Protein AF-A0A947SA84-F1 (afdb_monomer_lite)

Secondary structure (DSSP, 8-state):
-EEEE-PPPS-TT----TTSHHHHHHHT--EEEPEEGGG---SS---TT--TT-EEEEE-TT-EEEEE-SS-EE----BTTB-EEEEEEEE-HHHHHTTEEES-S--EE-TT-EEPPEEEEEE-SSS-EEEETT---EEEEEEEEPPPPGGG-TTTTT-TT----SHHHHHHH--GGGGS--GGG-TTTT-GGGGGG-

pLDDT: mean 88.13, std 9.69, range [50.94, 97.62]

Radius of gyration: 19.15 Å; chains: 1; bounding box: 60×31×55 Å

Structure (mmCIF, N/CA/C/O backbone):
data_AF-A0A947SA84-F1
#
_entry.id   AF-A0A947SA84-F1
#
loop_
_atom_site.group_PDB
_atom_site.id
_atom_site.type_symbol
_atom_site.label_atom_id
_atom_site.label_alt_id
_atom_site.label_comp_id
_atom_site.label_asym_id
_atom_site.label_entity_id
_atom_site.label_seq_id
_atom_site.pdbx_PDB_ins_code
_atom_site.Cartn_x
_atom_site.Cartn_y
_atom_site.Cartn_z
_atom_site.occupancy
_atom_site.B_iso_or_equiv
_atom_site.auth_seq_id
_atom_site.auth_comp_id
_atom_site.auth_asym_id
_atom_site.auth_atom_id
_atom_site.pdbx_PDB_model_num
ATOM 1 N N . LYS A 1 1 ? -7.879 -7.554 0.799 1.00 91.44 1 LYS A N 1
ATOM 2 C CA . LYS A 1 1 ? -8.313 -8.099 2.114 1.00 91.44 1 LYS A CA 1
ATOM 3 C C . LYS A 1 1 ? -7.134 -8.460 3.006 1.00 91.44 1 LYS A C 1
ATOM 5 O O . LYS A 1 1 ? -7.328 -8.512 4.210 1.00 91.44 1 LYS A O 1
ATOM 10 N N . TYR A 1 2 ? -5.963 -8.739 2.429 1.00 97.50 2 TYR A N 1
ATOM 11 C CA . TYR A 1 2 ? -4.735 -8.969 3.179 1.00 97.50 2 TYR A CA 1
ATOM 12 C C . TYR A 1 2 ? -4.076 -7.626 3.492 1.00 97.50 2 TYR A C 1
ATOM 14 O O . TYR A 1 2 ? -4.188 -6.704 2.683 1.00 97.50 2 TYR A O 1
ATOM 22 N N . TYR A 1 3 ? -3.410 -7.516 4.632 1.00 97.62 3 TYR A N 1
ATOM 23 C CA . TYR A 1 3 ? -2.630 -6.337 5.008 1.00 97.62 3 TYR A CA 1
ATOM 24 C C . TYR A 1 3 ? -1.520 -6.740 5.981 1.00 97.62 3 TYR A C 1
ATOM 26 O O . TYR A 1 3 ? -1.620 -7.785 6.615 1.00 97.62 3 TYR A O 1
ATOM 34 N N . TYR A 1 4 ? -0.470 -5.936 6.112 1.00 97.38 4 TYR A N 1
ATOM 35 C CA . TYR A 1 4 ? 0.528 -6.103 7.175 1.00 97.38 4 TYR A CA 1
ATOM 36 C C . TYR A 1 4 ? 0.420 -4.949 8.161 1.00 97.38 4 TYR A C 1
ATOM 38 O O . TYR A 1 4 ? 0.347 -3.800 7.733 1.00 97.38 4 TYR A O 1
ATOM 46 N N . ARG A 1 5 ? 0.466 -5.227 9.464 1.00 95.19 5 ARG A N 1
ATOM 47 C CA . ARG A 1 5 ? 0.646 -4.178 10.476 1.00 95.19 5 ARG A CA 1
ATOM 48 C C . ARG A 1 5 ? 2.124 -3.868 10.635 1.00 95.19 5 ARG A C 1
ATOM 50 O O . ARG A 1 5 ? 2.943 -4.786 10.678 1.00 95.19 5 ARG A O 1
ATOM 57 N N . GLN A 1 6 ? 2.459 -2.587 10.732 1.00 92.06 6 GLN A N 1
ATOM 58 C CA . GLN A 1 6 ? 3.796 -2.169 11.119 1.00 92.06 6 GLN A CA 1
ATOM 59 C C . GLN A 1 6 ? 3.938 -2.354 12.632 1.00 92.06 6 GLN A C 1
ATOM 61 O O . GLN A 1 6 ? 3.429 -1.559 13.418 1.00 92.06 6 GLN A O 1
ATOM 66 N N . GLN A 1 7 ? 4.601 -3.432 13.045 1.00 85.62 7 GLN A N 1
ATOM 67 C CA . GLN A 1 7 ? 4.776 -3.742 14.460 1.00 85.62 7 GLN A CA 1
ATOM 68 C C . GLN A 1 7 ? 5.899 -2.882 15.057 1.00 85.62 7 GLN A C 1
ATOM 70 O O . GLN A 1 7 ? 6.979 -2.789 14.456 1.00 85.62 7 GLN A O 1
ATOM 75 N N . PRO A 1 8 ? 5.702 -2.279 16.244 1.00 74.06 8 PRO A N 1
ATOM 76 C CA . PRO A 1 8 ? 6.801 -1.660 16.962 1.00 74.06 8 PRO A CA 1
ATOM 77 C C . PRO A 1 8 ? 7.833 -2.737 17.306 1.00 74.06 8 PRO A C 1
ATOM 79 O O . PRO A 1 8 ? 7.498 -3.806 17.819 1.00 74.06 8 PRO A O 1
ATOM 82 N N . LEU A 1 9 ? 9.111 -2.462 17.041 1.00 70.69 9 LEU A N 1
ATOM 83 C CA . LEU A 1 9 ? 10.175 -3.317 17.553 1.00 70.69 9 LEU A CA 1
ATOM 84 C C . LEU A 1 9 ? 10.170 -3.167 19.075 1.00 70.69 9 LEU A C 1
ATOM 86 O O . LEU A 1 9 ? 10.363 -2.074 19.599 1.00 70.69 9 LEU A O 1
ATOM 90 N N . SER A 1 10 ? 9.910 -4.267 19.780 1.00 63.28 10 SER A N 1
ATOM 91 C CA . SER A 1 10 ? 9.584 -4.327 21.213 1.00 63.28 10 SER A CA 1
ATOM 92 C C . SER A 1 10 ? 10.671 -3.813 22.174 1.00 63.28 10 SER A C 1
ATOM 94 O O . SER A 1 10 ? 10.540 -3.954 23.388 1.00 63.28 10 SER A O 1
ATOM 96 N N . LYS A 1 11 ? 11.762 -3.236 21.660 1.00 57.94 11 LYS A N 1
ATOM 97 C CA . LYS A 1 11 ? 12.827 -2.593 22.426 1.00 57.94 11 LYS A CA 1
ATOM 98 C C . LYS A 1 11 ? 13.186 -1.270 21.753 1.00 57.94 11 LYS A C 1
ATOM 100 O O . LYS A 1 11 ? 13.756 -1.265 20.666 1.00 57.94 11 LYS A O 1
ATOM 105 N N . GLN A 1 12 ? 12.917 -0.167 22.451 1.00 50.94 12 GLN A N 1
ATOM 106 C CA . GLN A 1 12 ? 13.270 1.212 22.073 1.00 50.94 12 GLN A CA 1
ATOM 107 C C . GLN A 1 12 ? 14.779 1.421 21.801 1.00 50.94 12 GLN A C 1
ATOM 109 O O . GLN A 1 12 ? 15.174 2.474 21.319 1.00 50.94 12 GLN A O 1
ATOM 114 N N . THR A 1 13 ? 15.626 0.425 22.085 1.00 52.44 13 THR A N 1
ATOM 115 C CA . THR A 1 13 ? 17.088 0.474 21.940 1.00 52.44 13 THR A CA 1
ATOM 116 C C . THR A 1 13 ? 17.632 -0.123 20.637 1.00 52.44 13 THR A C 1
ATOM 118 O O . THR A 1 13 ? 18.847 -0.185 20.471 1.00 52.44 13 THR A O 1
ATOM 121 N N . GLN A 1 14 ? 16.790 -0.577 19.701 1.00 68.69 14 GLN A N 1
ATOM 122 C CA . GLN A 1 14 ? 17.265 -1.093 18.411 1.00 68.69 14 GLN A CA 1
ATOM 123 C C . GLN A 1 14 ? 16.939 -0.118 17.281 1.00 68.69 14 GLN A C 1
ATOM 125 O O . GLN A 1 14 ? 15.778 0.0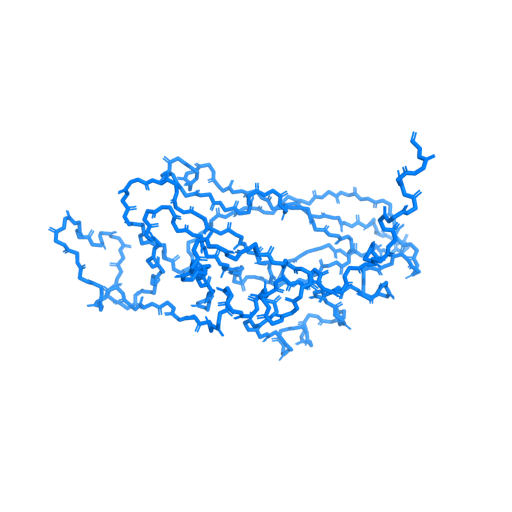63 16.920 1.00 68.69 14 GLN A O 1
ATOM 130 N N . VAL A 1 15 ? 17.983 0.476 16.695 1.00 79.75 15 VAL A N 1
ATOM 131 C CA . VAL A 1 15 ? 17.877 1.174 15.410 1.00 79.75 15 VAL A CA 1
ATOM 132 C C . VAL A 1 15 ? 17.314 0.189 14.390 1.00 79.75 15 VAL A C 1
ATOM 134 O O . VAL A 1 15 ? 17.877 -0.887 14.163 1.00 79.75 15 VAL A O 1
ATOM 137 N N . PHE A 1 16 ? 16.186 0.539 13.781 1.00 85.81 16 PHE A N 1
ATOM 138 C CA . PHE A 1 16 ? 15.646 -0.248 12.686 1.00 85.81 16 PHE A CA 1
ATOM 139 C C . PHE A 1 16 ? 16.567 -0.118 11.473 1.00 85.81 16 PHE A C 1
ATOM 141 O O . PHE A 1 16 ? 16.762 0.978 10.958 1.00 85.81 16 PHE A O 1
ATOM 148 N N . ASN A 1 17 ? 17.114 -1.242 11.008 1.00 89.56 17 ASN A N 1
ATOM 149 C CA . ASN A 1 17 ? 17.854 -1.296 9.753 1.00 89.56 17 ASN A CA 1
ATOM 150 C C . ASN A 1 17 ? 16.910 -1.740 8.616 1.00 89.56 17 ASN A C 1
ATOM 152 O O . ASN A 1 17 ? 16.680 -2.947 8.479 1.00 89.56 17 ASN A O 1
ATOM 156 N N . PRO A 1 18 ? 16.375 -0.818 7.791 1.00 89.56 18 PRO A N 1
ATOM 157 C CA . PRO A 1 18 ? 15.501 -1.171 6.673 1.00 89.56 18 PRO A CA 1
ATOM 158 C C . PRO A 1 18 ? 16.238 -1.893 5.536 1.00 89.56 18 PRO A C 1
ATOM 160 O O . PRO A 1 18 ? 15.600 -2.490 4.674 1.00 89.56 18 PRO A O 1
ATOM 163 N N . PHE A 1 19 ? 17.570 -1.872 5.527 1.00 92.69 19 PHE A N 1
ATOM 164 C CA . PHE A 1 19 ? 18.410 -2.499 4.507 1.00 92.69 19 PHE A CA 1
ATOM 165 C C . PHE A 1 19 ? 18.755 -3.955 4.838 1.00 92.69 19 PHE A C 1
ATOM 167 O O . PHE A 1 19 ? 19.464 -4.613 4.083 1.00 92.69 19 PHE A O 1
ATOM 174 N N . TYR A 1 20 ? 18.236 -4.491 5.947 1.00 91.25 20 TYR A N 1
ATOM 175 C CA . TYR A 1 20 ? 18.365 -5.899 6.302 1.00 91.25 20 TYR A CA 1
ATOM 176 C C . TYR A 1 20 ? 17.013 -6.606 6.229 1.00 91.25 20 TYR A C 1
ATOM 178 O O . TYR A 1 20 ? 16.086 -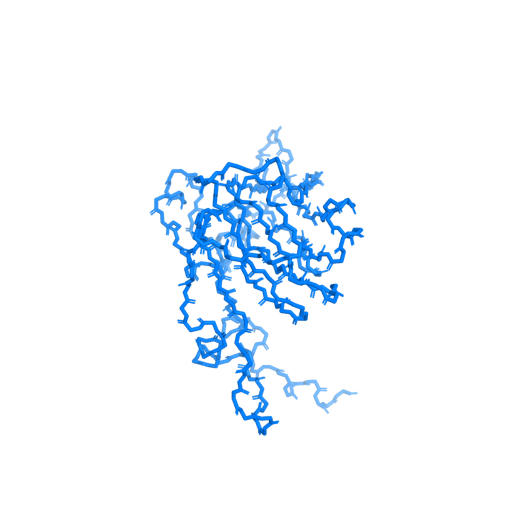6.290 6.978 1.00 91.25 20 TYR A O 1
ATOM 186 N N . GLU A 1 21 ? 16.907 -7.622 5.368 1.00 92.56 21 GLU A N 1
ATOM 187 C CA . GLU A 1 21 ? 15.650 -8.341 5.132 1.00 92.56 21 GLU A CA 1
ATOM 188 C C . GLU A 1 21 ? 15.028 -8.886 6.428 1.00 92.56 21 GLU A C 1
ATOM 190 O O . GLU A 1 21 ? 13.823 -8.746 6.645 1.00 92.56 21 GLU A O 1
ATOM 195 N N . LYS A 1 22 ? 15.830 -9.460 7.337 1.00 90.69 22 LYS A N 1
ATOM 196 C CA . LYS A 1 22 ? 15.285 -10.002 8.594 1.00 90.69 22 LYS A CA 1
ATOM 197 C C . LYS A 1 22 ? 14.721 -8.908 9.501 1.00 90.69 22 LYS A C 1
ATOM 199 O O . LYS A 1 22 ? 13.753 -9.174 10.204 1.00 90.69 22 LYS A O 1
ATOM 204 N N . SER A 1 23 ? 15.281 -7.697 9.486 1.00 89.75 23 SER A N 1
ATOM 205 C CA . SER A 1 23 ? 14.730 -6.563 10.240 1.00 89.75 23 SER A CA 1
ATOM 206 C C . SER A 1 23 ? 13.368 -6.144 9.693 1.00 89.75 23 SER A C 1
ATOM 208 O O . SER A 1 23 ? 12.423 -6.003 10.467 1.00 89.75 23 SER A O 1
ATOM 210 N N . LEU A 1 24 ? 13.230 -6.023 8.368 1.00 89.62 24 LEU A N 1
ATOM 211 C CA . LEU A 1 24 ? 11.942 -5.730 7.725 1.00 89.62 24 LEU A CA 1
ATOM 212 C C . LEU A 1 24 ? 10.902 -6.810 8.033 1.00 89.62 24 LEU A C 1
ATOM 214 O O . LEU A 1 24 ? 9.765 -6.492 8.368 1.00 89.62 24 LEU A O 1
ATOM 218 N N . ARG A 1 25 ? 11.297 -8.088 7.978 1.00 90.19 25 ARG A N 1
ATOM 219 C CA . ARG A 1 25 ? 10.416 -9.212 8.322 1.00 90.19 25 ARG A CA 1
ATOM 220 C C . ARG A 1 25 ? 10.008 -9.215 9.790 1.00 90.19 25 ARG A C 1
ATOM 222 O O . ARG A 1 25 ? 8.910 -9.647 10.081 1.00 90.19 25 ARG A O 1
ATOM 229 N N . ARG A 1 26 ? 10.829 -8.712 10.716 1.00 89.69 26 ARG A N 1
ATOM 230 C CA . ARG A 1 26 ? 10.406 -8.536 12.119 1.00 89.69 26 ARG A CA 1
ATOM 231 C C . ARG A 1 26 ? 9.328 -7.463 12.256 1.00 89.69 26 ARG A C 1
ATOM 233 O O . ARG A 1 26 ? 8.379 -7.661 13.002 1.00 89.69 26 ARG A O 1
ATOM 240 N N . MET A 1 27 ? 9.469 -6.354 11.529 1.00 89.69 27 MET A N 1
ATOM 241 C CA . MET A 1 27 ? 8.478 -5.274 11.515 1.00 89.69 27 MET A CA 1
ATOM 242 C C . MET A 1 27 ? 7.160 -5.711 10.857 1.00 89.69 27 MET A C 1
ATOM 244 O O . MET A 1 27 ? 6.088 -5.389 11.360 1.00 89.69 27 MET A O 1
ATOM 248 N N . TYR A 1 28 ? 7.240 -6.471 9.764 1.00 92.81 28 TYR A N 1
ATOM 249 C CA . TYR A 1 28 ? 6.099 -6.988 9.005 1.00 92.81 28 TYR A CA 1
ATOM 250 C C . TYR A 1 28 ? 6.047 -8.523 9.070 1.00 92.81 28 TYR A C 1
ATOM 252 O O . TYR A 1 28 ? 6.199 -9.209 8.058 1.00 92.81 28 TYR A O 1
ATOM 260 N N . ASN A 1 29 ? 5.858 -9.054 10.282 1.00 88.38 29 ASN A N 1
ATOM 261 C CA . ASN A 1 29 ? 5.988 -10.484 10.600 1.00 88.38 29 ASN A CA 1
ATOM 262 C C . ASN A 1 29 ? 5.073 -11.398 9.776 1.00 88.38 29 ASN A C 1
ATOM 264 O O . ASN A 1 29 ? 5.523 -12.368 9.167 1.00 88.38 29 ASN A O 1
ATOM 268 N N . SER A 1 30 ? 3.784 -11.081 9.741 1.00 93.94 30 SER A N 1
ATOM 269 C CA . SER A 1 30 ? 2.770 -11.859 9.036 1.00 93.94 30 SER A CA 1
ATOM 270 C C . SER A 1 30 ? 1.703 -10.934 8.480 1.00 93.94 30 SER A C 1
ATOM 272 O O . SER A 1 30 ? 1.432 -9.881 9.060 1.00 93.94 30 SER A O 1
ATOM 274 N N . TYR A 1 31 ? 1.090 -11.331 7.365 1.00 96.31 31 TYR A N 1
ATOM 275 C CA . TYR A 1 31 ? -0.104 -10.637 6.912 1.00 96.31 31 TYR A CA 1
ATOM 276 C C . TYR A 1 31 ? -1.286 -11.049 7.789 1.00 96.31 31 TYR A C 1
ATOM 278 O O . TYR A 1 31 ? -1.384 -12.183 8.257 1.00 96.31 31 TYR A O 1
ATOM 286 N N . GLU A 1 32 ? -2.208 -10.123 7.959 1.00 97.25 32 GLU A N 1
ATOM 287 C CA . GLU A 1 32 ? -3.509 -10.327 8.565 1.00 97.25 32 GLU A CA 1
ATOM 288 C C . GLU A 1 32 ? -4.595 -10.271 7.486 1.00 97.25 32 GLU A C 1
ATOM 290 O O . GLU A 1 32 ? -4.361 -9.869 6.339 1.00 97.25 32 GLU A O 1
ATOM 295 N N . ILE A 1 33 ? -5.798 -10.710 7.847 1.00 97.56 33 ILE A N 1
ATOM 296 C CA . ILE A 1 33 ? -6.963 -10.737 6.964 1.00 97.56 33 ILE A CA 1
ATOM 297 C C . ILE A 1 33 ? -8.044 -9.861 7.589 1.00 97.56 33 ILE A C 1
ATOM 299 O O . ILE A 1 33 ? -8.311 -9.957 8.782 1.00 97.56 33 ILE A O 1
ATOM 303 N N . ALA A 1 34 ? -8.664 -9.009 6.771 1.00 97.44 34 ALA A N 1
ATOM 304 C CA . ALA A 1 34 ? -9.804 -8.196 7.178 1.00 97.44 34 ALA A CA 1
ATOM 305 C C . ALA A 1 34 ? -10.917 -9.057 7.801 1.00 97.44 34 ALA A C 1
ATOM 307 O O . ALA A 1 34 ? -11.220 -10.145 7.304 1.00 97.44 34 ALA A O 1
ATOM 308 N N . VAL A 1 35 ? -11.536 -8.542 8.858 1.00 96.69 35 VAL A N 1
ATOM 309 C CA . VAL A 1 35 ? -12.554 -9.242 9.653 1.00 96.69 35 VAL A CA 1
ATOM 310 C C . VAL A 1 35 ? -13.953 -8.777 9.253 1.00 96.69 35 VAL A C 1
ATOM 312 O O . VAL A 1 35 ? -14.102 -7.633 8.820 1.00 96.69 35 VAL A O 1
ATOM 315 N N . PRO A 1 36 ? -14.991 -9.621 9.351 1.00 96.56 36 PRO A N 1
ATOM 316 C CA . PRO A 1 36 ? -16.347 -9.180 9.070 1.00 96.56 36 PRO A CA 1
ATOM 317 C C . PRO A 1 36 ? -16.855 -8.255 10.184 1.00 96.56 36 PRO A C 1
ATOM 319 O O . PRO A 1 36 ? -16.526 -8.433 11.355 1.00 96.56 36 PRO A O 1
ATOM 322 N N . VAL A 1 37 ? -17.697 -7.287 9.827 1.00 94.94 37 VAL A N 1
ATOM 323 C CA . VAL A 1 37 ? -18.262 -6.290 10.755 1.00 94.94 37 VAL A CA 1
ATOM 324 C C . VAL A 1 37 ? -18.927 -6.928 11.975 1.00 94.94 37 VAL A C 1
ATOM 326 O O . VAL A 1 37 ? -18.756 -6.432 13.083 1.00 94.94 37 VAL A O 1
ATOM 329 N N . LYS A 1 38 ? -19.637 -8.049 11.799 1.00 92.81 38 LYS A N 1
ATOM 330 C CA . LYS A 1 38 ? -20.307 -8.767 12.899 1.00 92.81 38 LYS A CA 1
ATOM 331 C C . LYS A 1 38 ? -19.359 -9.265 13.997 1.00 92.81 38 LYS A C 1
ATOM 333 O O . LYS A 1 38 ? -19.808 -9.474 15.120 1.00 92.81 38 LYS A O 1
ATOM 338 N N . ASP A 1 39 ? -18.081 -9.459 13.673 1.00 92.88 39 ASP A N 1
ATOM 339 C CA . ASP A 1 39 ? -17.069 -9.935 14.619 1.00 92.88 39 ASP A CA 1
ATOM 340 C C . ASP A 1 39 ? -16.379 -8.763 15.340 1.00 92.88 39 ASP A C 1
ATOM 342 O O . ASP A 1 39 ? -15.617 -8.975 16.286 1.00 92.88 39 ASP A O 1
ATOM 346 N N . VAL A 1 40 ? -16.649 -7.517 14.930 1.00 90.06 40 VAL A N 1
ATOM 347 C CA . VAL A 1 40 ? -16.079 -6.330 15.562 1.00 90.06 40 VAL A CA 1
ATOM 348 C C . VAL A 1 40 ? -17.022 -5.776 16.623 1.00 90.06 40 VAL A C 1
ATOM 350 O O . VAL A 1 40 ? -18.165 -5.412 16.357 1.00 90.06 40 VAL A O 1
ATOM 353 N N . LYS A 1 41 ? -16.513 -5.668 17.851 1.00 83.75 41 LYS A N 1
ATOM 354 C CA . LYS A 1 41 ? -17.240 -5.087 18.980 1.00 83.75 41 LYS A CA 1
ATOM 355 C C . LYS A 1 41 ? -16.921 -3.596 19.089 1.00 83.75 41 LYS A C 1
ATOM 357 O O . LYS A 1 41 ? -15.762 -3.227 19.247 1.00 83.75 41 LYS A O 1
ATOM 362 N N . SER A 1 42 ? -17.950 -2.754 19.051 1.00 80.38 42 SER A N 1
ATOM 363 C CA . SER A 1 42 ? -17.858 -1.306 19.267 1.00 80.38 42 SER A CA 1
ATOM 364 C C . SER A 1 42 ? -18.950 -0.878 20.241 1.00 80.38 42 SER A C 1
ATOM 366 O O . SER A 1 42 ? -20.111 -1.236 20.063 1.00 80.38 42 SER A O 1
ATOM 368 N N . THR A 1 43 ? -18.575 -0.131 21.279 1.00 71.06 43 THR A N 1
ATOM 369 C CA . THR A 1 43 ? -19.503 0.413 22.286 1.00 71.06 43 THR A CA 1
ATOM 370 C C . THR A 1 43 ? -19.948 1.840 21.973 1.00 71.06 43 THR A C 1
ATOM 372 O O . THR A 1 43 ? -20.922 2.307 22.553 1.00 71.06 43 THR A O 1
ATOM 375 N N . ILE A 1 44 ? -19.239 2.530 21.072 1.00 66.31 44 ILE A N 1
ATOM 376 C CA . ILE A 1 44 ? -19.398 3.973 20.830 1.00 66.31 44 ILE A CA 1
ATOM 377 C C . ILE A 1 44 ? -20.124 4.251 19.510 1.00 66.31 44 ILE A C 1
ATOM 379 O O . ILE A 1 44 ? -20.835 5.243 19.413 1.00 66.31 44 ILE A O 1
ATOM 383 N N . ASN A 1 45 ? -19.982 3.386 18.498 1.00 66.25 45 ASN A N 1
ATOM 384 C CA . ASN A 1 45 ? -20.577 3.622 17.181 1.00 66.25 45 ASN A CA 1
ATOM 385 C C . ASN A 1 45 ? -21.153 2.343 16.560 1.00 66.25 45 ASN A C 1
ATOM 387 O O . ASN A 1 45 ? -20.407 1.366 16.417 1.00 66.25 45 ASN A O 1
ATOM 391 N N . PRO A 1 46 ? -22.429 2.355 16.124 1.00 74.06 46 PRO A N 1
ATOM 392 C CA . PRO A 1 46 ? -22.959 1.342 15.222 1.00 74.06 46 PRO A CA 1
ATOM 393 C C . PRO A 1 46 ? -22.243 1.434 13.870 1.00 74.06 46 PRO A C 1
ATOM 395 O O . PRO A 1 46 ? -21.953 2.529 13.385 1.00 74.06 46 PRO A O 1
ATOM 398 N N . TYR A 1 47 ? -22.013 0.296 13.214 1.00 83.00 47 TYR A N 1
ATOM 399 C CA . TYR A 1 47 ? -21.473 0.237 11.850 1.00 83.00 47 TYR A CA 1
ATOM 400 C C . TYR A 1 47 ? -22.536 0.615 10.804 1.00 83.00 47 TYR A C 1
ATOM 402 O O . TYR A 1 47 ? -22.856 -0.163 9.907 1.00 83.00 47 TYR A O 1
ATOM 410 N N . HIS A 1 48 ? -23.129 1.806 10.934 1.00 84.75 48 HIS A N 1
ATOM 411 C CA . HIS A 1 48 ? -24.124 2.312 9.993 1.00 84.75 48 HIS A CA 1
ATOM 412 C C . HIS A 1 48 ? -23.581 2.287 8.561 1.00 84.75 48 HIS A C 1
ATOM 414 O O . HIS A 1 48 ? -22.426 2.627 8.310 1.00 84.75 48 HIS A O 1
ATOM 420 N N . ASN A 1 49 ? -24.440 1.894 7.618 1.00 90.12 49 ASN A N 1
ATOM 421 C CA . ASN A 1 49 ? -24.115 1.696 6.200 1.00 90.12 49 ASN A CA 1
ATOM 422 C C . ASN A 1 49 ? -23.124 0.558 5.896 1.00 90.12 49 ASN A C 1
ATOM 424 O O . ASN A 1 49 ? -22.728 0.411 4.741 1.00 90.12 49 ASN A O 1
ATOM 428 N N . LEU A 1 50 ?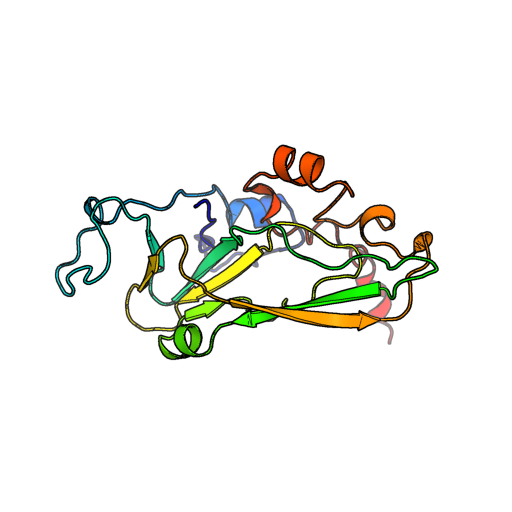 -22.770 -0.270 6.883 1.00 92.50 50 LEU A N 1
ATOM 429 C CA . LEU A 1 50 ? -22.039 -1.518 6.680 1.00 92.50 50 LEU A CA 1
ATOM 430 C C . LEU A 1 50 ? -22.913 -2.705 7.088 1.00 92.50 50 LEU A C 1
ATOM 432 O O . LEU A 1 50 ? -23.650 -2.664 8.073 1.00 92.50 50 LEU A O 1
ATOM 436 N N . LYS A 1 51 ? -22.840 -3.783 6.314 1.00 94.25 51 LYS A N 1
ATOM 437 C CA . LYS A 1 51 ? -23.530 -5.044 6.585 1.00 94.25 51 LYS A CA 1
ATOM 438 C C . LYS A 1 51 ? -22.654 -5.939 7.452 1.00 94.25 51 LYS A C 1
ATOM 440 O O . LYS A 1 51 ? -21.434 -5.916 7.359 1.00 94.25 51 LYS A O 1
ATOM 445 N N . ASN A 1 52 ? -23.287 -6.837 8.202 1.00 93.25 52 ASN A N 1
ATOM 446 C CA . ASN A 1 52 ? -22.619 -7.797 9.091 1.00 93.25 52 ASN A CA 1
ATOM 447 C C . ASN A 1 52 ? -21.494 -8.621 8.435 1.00 93.25 52 ASN A C 1
ATOM 449 O O . ASN A 1 52 ? -20.532 -8.981 9.108 1.00 93.25 52 ASN A O 1
ATOM 453 N N . ASN A 1 53 ? -21.615 -8.931 7.141 1.00 95.56 53 ASN A N 1
ATOM 454 C CA . ASN A 1 53 ? -20.625 -9.716 6.397 1.00 95.56 53 ASN A CA 1
ATOM 455 C C . ASN A 1 53 ? -19.634 -8.856 5.593 1.00 95.56 53 ASN A C 1
ATOM 457 O O . ASN A 1 53 ? -18.751 -9.420 4.945 1.00 95.56 53 ASN A O 1
ATOM 461 N N . ASP A 1 54 ? -19.759 -7.525 5.615 1.00 96.19 54 ASP A N 1
ATOM 462 C CA . ASP A 1 54 ? -18.761 -6.652 5.001 1.00 96.19 54 ASP A CA 1
ATOM 463 C C . ASP A 1 54 ? -17.445 -6.787 5.768 1.00 96.19 54 ASP A C 1
ATOM 465 O O . ASP A 1 54 ? -17.438 -6.899 6.993 1.00 96.19 54 ASP A O 1
ATOM 469 N N . LEU A 1 55 ? -16.326 -6.804 5.046 1.00 97.38 55 LEU A N 1
ATOM 470 C CA . LEU A 1 55 ? -15.004 -6.923 5.654 1.00 97.38 55 LEU A CA 1
ATOM 471 C C . LEU A 1 55 ? -14.441 -5.539 5.969 1.00 97.38 55 LEU A C 1
ATOM 473 O O . LEU A 1 55 ? -14.477 -4.647 5.121 1.00 97.38 55 LEU A O 1
ATOM 477 N N . VAL A 1 56 ? -13.846 -5.385 7.147 1.00 96.81 56 VAL A N 1
ATOM 478 C CA . VAL A 1 56 ? -13.190 -4.157 7.601 1.00 96.81 56 VAL A CA 1
ATOM 479 C C . VAL A 1 56 ? -11.777 -4.441 8.099 1.00 96.81 56 VAL A C 1
ATOM 481 O O . VAL A 1 56 ? -11.477 -5.508 8.637 1.00 96.81 56 VAL A O 1
ATOM 484 N N . ILE A 1 57 ? -10.896 -3.462 7.919 1.00 96.88 57 ILE A N 1
ATOM 485 C CA . ILE A 1 57 ? -9.597 -3.404 8.584 1.00 96.88 57 ILE A CA 1
ATOM 486 C C . ILE A 1 57 ? -9.699 -2.348 9.677 1.00 96.88 57 ILE A C 1
ATOM 488 O O . ILE A 1 57 ? -10.025 -1.197 9.397 1.00 96.88 57 ILE A O 1
ATOM 492 N N . LEU A 1 58 ? -9.432 -2.743 10.917 1.00 95.44 58 LEU A N 1
ATOM 493 C CA . LEU A 1 58 ? -9.370 -1.816 12.043 1.00 95.44 58 LEU A CA 1
ATOM 494 C C . LEU A 1 58 ? -7.959 -1.259 12.140 1.00 95.44 58 LEU A C 1
ATOM 496 O O . LEU A 1 58 ? -7.002 -2.032 12.243 1.00 95.44 58 LEU A O 1
ATOM 500 N N . ILE A 1 59 ? -7.848 0.063 12.101 1.00 95.88 59 ILE A N 1
ATOM 501 C CA . ILE A 1 59 ? -6.579 0.780 12.188 1.00 95.88 59 ILE A CA 1
ATOM 502 C C . ILE A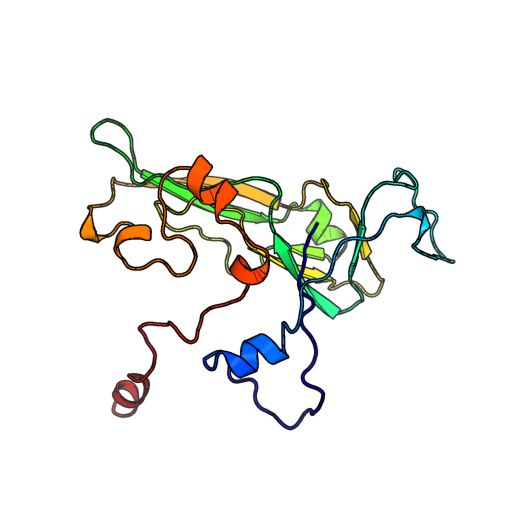 1 59 ? -6.626 1.622 13.459 1.00 95.88 59 ILE A C 1
ATOM 504 O O . ILE A 1 59 ? -7.438 2.544 13.570 1.00 95.88 59 ILE A O 1
ATOM 508 N N . SER A 1 60 ? -5.804 1.273 14.439 1.00 95.19 60 SER A N 1
ATOM 509 C CA . SER A 1 60 ? -5.714 1.962 15.726 1.00 95.19 60 SER A CA 1
ATOM 510 C C . SER A 1 60 ? -5.105 3.361 15.572 1.00 95.19 60 SER A C 1
ATOM 512 O O . SER A 1 60 ? -4.424 3.621 14.579 1.00 95.19 60 SER A O 1
ATOM 514 N N . PRO A 1 61 ? -5.324 4.277 16.529 1.00 95.31 61 PRO A N 1
ATOM 515 C CA . PRO A 1 61 ? -4.650 5.575 16.532 1.00 95.31 61 PRO A CA 1
ATOM 516 C C . PRO A 1 61 ? -3.127 5.427 16.425 1.00 95.31 61 PRO A C 1
ATOM 518 O O . PRO A 1 61 ? -2.537 4.595 17.117 1.00 95.31 61 PRO A O 1
ATOM 521 N N . ASN A 1 62 ? -2.496 6.244 15.580 1.00 93.38 62 ASN A N 1
ATOM 522 C CA . ASN A 1 62 ? -1.057 6.244 15.277 1.00 93.38 62 ASN A CA 1
ATOM 523 C C . ASN A 1 62 ? -0.517 4.941 14.663 1.00 93.38 62 ASN A C 1
ATOM 525 O O . ASN A 1 62 ? 0.697 4.733 14.590 1.00 93.38 62 ASN A O 1
ATOM 529 N N . GLU A 1 63 ? -1.394 4.049 14.210 1.00 94.94 63 GLU A N 1
ATOM 530 C CA . GLU A 1 63 ? -0.990 2.817 13.551 1.00 94.94 63 GLU A CA 1
ATOM 531 C C . GLU A 1 63 ? -0.748 3.042 12.057 1.00 94.94 63 GLU A C 1
ATOM 533 O O . GLU A 1 63 ? -1.469 3.788 11.393 1.00 94.94 63 GLU A O 1
ATOM 538 N N . THR A 1 64 ? 0.252 2.345 11.514 1.00 95.31 64 THR A N 1
ATOM 539 C CA . THR A 1 64 ? 0.481 2.240 10.071 1.00 95.31 64 THR A CA 1
ATOM 540 C C . THR A 1 64 ? 0.374 0.786 9.628 1.00 95.31 64 THR A C 1
ATOM 542 O O . THR A 1 64 ? 0.931 -0.117 10.255 1.00 95.31 64 THR A O 1
ATOM 545 N N . ILE A 1 65 ? -0.325 0.562 8.520 1.00 96.38 65 ILE A N 1
ATOM 546 C CA . ILE A 1 65 ? -0.428 -0.734 7.857 1.00 96.38 65 ILE A CA 1
ATOM 547 C C . ILE A 1 65 ? 0.032 -0.626 6.401 1.00 96.38 65 ILE A C 1
ATOM 549 O O . ILE A 1 65 ? -0.069 0.432 5.779 1.00 96.38 65 ILE A O 1
ATOM 553 N N . LEU A 1 66 ? 0.476 -1.744 5.834 1.00 96.81 66 LEU A N 1
ATOM 554 C CA . LEU A 1 66 ? 0.599 -1.915 4.390 1.00 96.81 66 LEU A CA 1
ATOM 555 C C . LEU A 1 66 ? -0.671 -2.581 3.866 1.00 96.81 66 LEU A C 1
ATOM 557 O O . LEU A 1 66 ? -0.950 -3.743 4.175 1.00 96.81 66 LEU A O 1
ATOM 561 N N . GLY A 1 67 ? -1.443 -1.828 3.090 1.00 96.00 67 GLY A N 1
ATOM 562 C CA . GLY A 1 67 ? -2.584 -2.317 2.325 1.00 96.00 67 GLY A CA 1
ATOM 563 C C . GLY A 1 67 ? -2.247 -2.456 0.844 1.00 96.00 67 GLY A C 1
ATOM 564 O O . GLY A 1 67 ? -1.163 -2.093 0.398 1.00 96.00 67 GLY A O 1
ATOM 565 N N . HIS A 1 68 ? -3.200 -2.953 0.060 1.00 96.31 68 HIS A N 1
ATOM 566 C CA . HIS A 1 68 ? -3.053 -3.045 -1.390 1.00 96.31 68 HIS A CA 1
ATOM 567 C C . HIS A 1 68 ? -4.351 -2.682 -2.119 1.00 96.31 68 HIS A C 1
ATOM 569 O O . HIS A 1 68 ? -5.446 -2.902 -1.591 1.00 96.31 68 HIS A O 1
ATOM 575 N N . THR A 1 69 ? -4.249 -2.181 -3.352 1.00 96.31 69 THR A N 1
ATOM 576 C CA . THR A 1 69 ? -5.417 -1.961 -4.223 1.00 96.31 69 THR A CA 1
ATOM 577 C C . THR A 1 69 ? -6.121 -3.274 -4.556 1.00 96.31 69 THR A C 1
ATOM 579 O O . THR A 1 69 ? -5.515 -4.358 -4.555 1.00 96.31 69 THR A O 1
ATOM 582 N N . ILE A 1 70 ? -7.423 -3.205 -4.848 1.00 96.38 70 ILE A N 1
ATOM 583 C CA . ILE A 1 70 ? -8.169 -4.361 -5.364 1.00 96.38 70 ILE A CA 1
ATOM 584 C C . ILE A 1 70 ? -7.788 -4.607 -6.832 1.00 96.38 70 ILE A C 1
ATOM 586 O O . ILE A 1 70 ? -7.718 -5.751 -7.282 1.00 96.38 70 ILE A O 1
ATOM 590 N N . GLU A 1 71 ? -7.492 -3.529 -7.531 1.00 95.62 71 GLU A N 1
ATOM 591 C CA . GLU A 1 71 ? -7.193 -3.424 -8.941 1.00 95.62 71 GLU A CA 1
ATOM 592 C C . GLU A 1 71 ? -5.706 -3.672 -9.222 1.00 95.62 71 GLU A C 1
ATOM 594 O O . GLU A 1 71 ? -4.841 -3.369 -8.396 1.00 95.62 71 GLU A O 1
ATOM 599 N N . PHE A 1 72 ? -5.416 -4.177 -10.421 1.00 94.62 72 PHE A N 1
ATOM 600 C CA . PHE A 1 72 ? -4.081 -4.142 -11.016 1.00 94.62 72 PHE A CA 1
ATOM 601 C C . PHE A 1 72 ? -4.018 -2.913 -11.919 1.00 94.62 72 PHE A C 1
ATOM 603 O O . PHE A 1 72 ? -4.752 -2.846 -12.904 1.00 94.62 72 PHE A O 1
ATOM 610 N N . ILE A 1 73 ? -3.190 -1.938 -11.558 1.00 93.62 73 ILE A N 1
ATOM 611 C CA . ILE A 1 73 ? -3.136 -0.631 -12.217 1.00 93.62 73 ILE A CA 1
ATOM 612 C C . ILE A 1 73 ? -1.684 -0.294 -12.531 1.00 93.62 73 ILE A C 1
ATOM 614 O O . ILE A 1 73 ? -0.782 -0.658 -11.776 1.00 93.62 73 ILE A O 1
ATOM 618 N N . GLY A 1 74 ? -1.460 0.437 -13.616 1.00 91.38 74 GLY A N 1
ATOM 619 C CA . GLY A 1 74 ? -0.201 1.126 -13.827 1.00 91.38 74 GLY A CA 1
ATOM 620 C C . GLY A 1 74 ? 0.025 1.543 -15.273 1.00 91.38 74 GLY A C 1
ATOM 621 O O . GLY A 1 74 ? -0.913 1.585 -16.072 1.00 91.38 74 GLY A O 1
ATOM 622 N N . GLY A 1 75 ? 1.269 1.889 -15.573 1.00 88.25 75 GLY A N 1
ATOM 623 C CA . GLY A 1 75 ? 1.701 2.477 -16.831 1.00 88.25 75 GLY A CA 1
ATOM 624 C C . GLY A 1 75 ? 2.254 1.456 -17.822 1.00 88.25 75 GLY A C 1
ATOM 625 O O . GLY A 1 75 ? 2.814 0.433 -17.434 1.00 88.25 75 GLY A O 1
ATOM 626 N N . LYS A 1 76 ? 2.139 1.736 -19.124 1.00 86.81 76 LYS A N 1
ATOM 627 C CA . LYS A 1 76 ? 2.802 0.955 -20.183 1.00 86.81 76 LYS A CA 1
ATOM 628 C C . LYS A 1 76 ? 3.996 1.728 -20.739 1.00 86.81 76 LYS A C 1
ATOM 630 O O . LYS A 1 76 ? 3.974 2.951 -20.770 1.00 86.81 76 LYS A O 1
ATOM 635 N N . ASN A 1 77 ? 4.987 1.000 -21.255 1.00 85.31 77 ASN A N 1
ATOM 636 C CA . ASN A 1 77 ? 6.228 1.558 -21.824 1.00 85.31 77 ASN A CA 1
ATOM 637 C C . ASN A 1 77 ? 6.046 2.383 -23.112 1.00 85.31 77 ASN A C 1
ATOM 639 O O . ASN A 1 77 ? 7.026 2.897 -23.643 1.00 85.31 77 ASN A O 1
ATOM 643 N N . GLY A 1 78 ? 4.822 2.475 -23.631 1.00 82.75 78 GLY A N 1
ATOM 644 C CA . GLY A 1 78 ? 4.562 2.982 -24.971 1.00 82.75 78 GLY A CA 1
ATOM 645 C C . GLY A 1 78 ? 4.872 1.946 -26.050 1.00 82.75 78 GLY A C 1
ATOM 646 O O . GLY A 1 78 ? 5.397 0.859 -25.793 1.00 82.75 78 GLY A O 1
ATOM 647 N N . THR A 1 79 ? 4.477 2.273 -27.270 1.00 79.69 79 THR A N 1
ATOM 648 C CA . THR A 1 79 ? 4.791 1.534 -28.499 1.00 79.69 79 THR A CA 1
ATOM 649 C C . THR A 1 79 ? 5.205 2.543 -29.564 1.00 79.69 79 THR A C 1
ATOM 651 O O . THR A 1 79 ? 5.195 3.742 -29.305 1.00 79.69 79 THR A O 1
ATOM 654 N N . LYS A 1 80 ? 5.533 2.089 -30.777 1.00 77.56 80 LYS A N 1
ATOM 655 C CA . LYS A 1 80 ? 5.815 3.007 -31.888 1.00 77.56 80 LYS A CA 1
ATOM 656 C C . LYS A 1 80 ? 4.663 3.995 -32.142 1.00 77.56 80 LYS A C 1
ATOM 658 O O . LYS A 1 80 ? 4.919 5.134 -32.510 1.00 77.56 80 LYS A O 1
ATOM 663 N N . ASP A 1 81 ? 3.428 3.562 -31.891 1.00 84.12 81 ASP A N 1
ATOM 664 C CA . ASP A 1 81 ? 2.212 4.305 -32.235 1.00 84.12 81 ASP A CA 1
ATOM 665 C C . ASP A 1 81 ? 1.494 4.909 -31.015 1.00 84.12 81 ASP A C 1
ATOM 667 O O . ASP A 1 81 ? 0.464 5.560 -31.165 1.00 84.12 81 ASP A O 1
ATOM 671 N N . LEU A 1 82 ? 1.997 4.680 -29.794 1.00 85.62 82 LEU A N 1
ATOM 672 C CA . LEU A 1 82 ? 1.373 5.158 -28.554 1.00 85.62 82 LEU A CA 1
ATOM 673 C C . LEU A 1 82 ? 2.431 5.621 -27.550 1.00 85.62 82 LEU A C 1
ATOM 675 O O . LEU A 1 82 ? 3.407 4.894 -27.344 1.00 85.62 82 LEU A O 1
ATOM 679 N N . PRO A 1 83 ? 2.220 6.754 -26.861 1.00 88.50 83 PRO A N 1
ATOM 680 C CA . PRO A 1 83 ? 3.163 7.244 -25.868 1.00 88.50 83 PRO A CA 1
ATOM 681 C C . PRO A 1 83 ? 3.267 6.295 -24.669 1.00 88.50 83 PRO A C 1
ATOM 683 O O . PRO A 1 83 ? 2.391 5.455 -24.415 1.00 88.50 83 PRO A O 1
ATOM 686 N N . ALA A 1 84 ? 4.355 6.431 -23.914 1.00 90.81 84 ALA A N 1
ATOM 687 C CA . ALA A 1 84 ? 4.437 5.802 -22.610 1.00 90.81 84 ALA A CA 1
ATOM 688 C C . ALA A 1 84 ? 3.496 6.494 -21.630 1.00 90.81 84 ALA A C 1
ATOM 690 O O . ALA A 1 84 ? 3.126 7.658 -21.778 1.00 90.81 84 ALA A O 1
ATOM 691 N N . VAL A 1 85 ? 3.124 5.758 -20.591 1.00 92.00 85 VAL A N 1
ATOM 692 C CA . VAL A 1 85 ? 2.285 6.280 -19.522 1.00 92.00 85 VAL A CA 1
ATOM 693 C C . VAL A 1 85 ? 2.947 5.955 -18.197 1.00 92.00 85 VAL A C 1
ATOM 695 O O . VAL A 1 85 ? 3.323 4.810 -17.949 1.00 92.00 85 VAL A O 1
ATOM 698 N N . THR A 1 86 ? 3.055 6.959 -17.338 1.00 93.00 86 THR A N 1
ATOM 699 C CA . THR A 1 86 ? 3.339 6.809 -15.908 1.00 93.00 86 THR A CA 1
ATOM 700 C C . THR A 1 86 ? 2.072 7.120 -15.113 1.00 93.00 86 THR A C 1
ATOM 702 O O . THR A 1 86 ? 1.061 7.578 -15.651 1.00 93.00 86 THR A O 1
ATOM 705 N N . SER A 1 87 ? 2.088 6.815 -13.825 1.00 93.56 87 SER A N 1
ATOM 706 C CA . SER A 1 87 ? 0.917 6.937 -12.966 1.00 93.56 87 SER A CA 1
ATOM 707 C C . SER A 1 87 ? 1.306 7.475 -11.604 1.00 93.56 87 SER A C 1
ATOM 709 O O . SER A 1 87 ? 2.378 7.151 -11.108 1.00 93.56 87 SER A O 1
ATOM 711 N N . ALA A 1 88 ? 0.428 8.253 -10.980 1.00 93.88 88 ALA A N 1
ATOM 712 C CA . ALA A 1 88 ? 0.590 8.690 -9.605 1.00 93.88 88 ALA A CA 1
ATOM 713 C C . ALA A 1 88 ? -0.661 8.400 -8.774 1.00 93.88 88 ALA A C 1
ATOM 715 O O . ALA A 1 88 ? -1.778 8.735 -9.172 1.00 93.88 88 ALA A O 1
ATOM 716 N N . MET A 1 89 ? -0.473 7.826 -7.591 1.00 94.56 89 MET A N 1
ATOM 717 C CA . MET A 1 89 ? -1.523 7.636 -6.605 1.00 94.56 89 MET A CA 1
ATOM 718 C C . MET A 1 89 ? -1.697 8.886 -5.742 1.00 94.56 89 MET A C 1
ATOM 720 O O . MET A 1 89 ? -0.734 9.470 -5.248 1.00 94.56 89 MET A O 1
ATOM 724 N N . ARG A 1 90 ? -2.953 9.283 -5.524 1.00 93.25 90 ARG A N 1
ATOM 725 C CA . ARG A 1 90 ? -3.338 10.348 -4.591 1.00 93.25 90 ARG A CA 1
ATOM 726 C C . ARG A 1 90 ? -4.470 9.873 -3.691 1.00 93.25 90 ARG A C 1
ATOM 728 O O . ARG A 1 90 ? -5.457 9.325 -4.179 1.00 93.25 90 ARG A O 1
ATOM 735 N N . ALA A 1 91 ? -4.363 10.115 -2.387 1.00 92.81 91 ALA A N 1
ATOM 736 C CA . ALA A 1 91 ? -5.457 9.851 -1.456 1.00 92.81 91 ALA A CA 1
ATOM 737 C C . ALA A 1 91 ? -6.714 10.652 -1.835 1.00 92.81 91 ALA A C 1
ATOM 739 O O . ALA A 1 91 ? -6.636 11.783 -2.327 1.00 92.81 91 ALA A O 1
ATOM 740 N N . ARG A 1 92 ? -7.900 10.093 -1.576 1.00 94.81 92 ARG A N 1
ATOM 741 C CA . ARG A 1 92 ? -9.144 10.864 -1.685 1.00 94.81 92 ARG A CA 1
ATOM 742 C C . ARG A 1 92 ? -9.226 11.858 -0.534 1.00 94.81 92 ARG A C 1
ATOM 744 O O . ARG A 1 92 ? -9.072 11.479 0.621 1.00 94.81 92 ARG A O 1
ATOM 751 N N . SER A 1 93 ? -9.594 13.102 -0.838 1.00 92.88 93 SER A N 1
ATOM 752 C CA . SER A 1 93 ? -9.696 14.170 0.170 1.00 92.88 93 SER A CA 1
ATOM 753 C C . SER A 1 93 ? -10.586 13.798 1.366 1.00 92.88 93 SER A C 1
ATOM 755 O O . SER A 1 93 ? -10.246 14.107 2.501 1.00 92.88 93 SER A O 1
ATOM 757 N N . SER A 1 94 ? -11.694 13.078 1.155 1.00 93.25 94 SER A N 1
ATOM 758 C CA . SER A 1 94 ? -12.551 12.623 2.262 1.00 93.25 94 SER A CA 1
ATOM 759 C C . SER A 1 94 ? -11.864 11.637 3.212 1.00 93.25 94 SER A C 1
ATOM 761 O O . SER A 1 94 ? -12.188 11.642 4.390 1.00 93.25 94 SER A O 1
ATOM 763 N N . ILE A 1 95 ? -10.922 10.826 2.721 1.00 94.69 95 ILE A N 1
ATOM 764 C CA . ILE A 1 95 ? -10.129 9.905 3.549 1.00 94.69 95 ILE A CA 1
ATOM 765 C C . ILE A 1 95 ? -9.119 10.703 4.381 1.00 94.69 95 ILE A C 1
ATOM 767 O O . ILE A 1 95 ? -9.067 10.546 5.595 1.00 94.69 95 ILE A O 1
ATOM 771 N N . GLY A 1 96 ? -8.434 11.668 3.758 1.00 93.19 96 GLY A N 1
ATOM 772 C CA . GLY A 1 96 ? -7.552 12.588 4.485 1.00 93.19 96 GLY A CA 1
ATOM 773 C C . GLY A 1 96 ? -8.280 13.390 5.571 1.00 93.19 96 GLY A C 1
ATOM 774 O O . GLY A 1 96 ? -7.768 13.553 6.672 1.00 93.19 96 GLY A O 1
ATOM 775 N N . ARG A 1 97 ? -9.515 13.839 5.307 1.00 94.44 97 ARG A N 1
ATOM 776 C CA . ARG A 1 97 ? -10.319 14.628 6.262 1.00 94.44 97 ARG A CA 1
ATOM 777 C C . ARG A 1 97 ? -10.761 13.869 7.513 1.00 94.44 97 ARG A C 1
ATOM 779 O O . ARG A 1 97 ? -11.065 14.517 8.506 1.00 94.44 97 ARG A O 1
ATOM 786 N N . ILE A 1 98 ? -10.788 12.535 7.483 1.00 93.38 98 ILE A N 1
ATOM 787 C CA . ILE A 1 98 ? -11.048 11.714 8.679 1.00 93.38 98 ILE A CA 1
ATOM 788 C C . ILE A 1 98 ? -9.756 11.330 9.417 1.00 93.38 98 ILE A C 1
ATOM 790 O O . ILE A 1 98 ? -9.785 10.467 10.288 1.00 93.38 98 ILE A O 1
ATOM 794 N N . GLY A 1 99 ? -8.621 11.940 9.059 1.00 93.31 99 GLY A N 1
ATOM 795 C CA . GLY A 1 99 ? -7.320 11.636 9.652 1.00 93.31 99 GLY A CA 1
ATOM 796 C C . GLY A 1 99 ? -6.731 10.309 9.179 1.00 93.31 99 GLY A C 1
ATOM 797 O O . GLY A 1 99 ? -5.881 9.753 9.861 1.00 93.31 99 GLY A O 1
ATOM 798 N N . VAL A 1 100 ? -7.179 9.775 8.038 1.00 95.38 100 VAL A N 1
ATOM 799 C CA . VAL A 1 100 ? -6.559 8.597 7.427 1.00 95.38 100 VAL A CA 1
ATOM 800 C C . VAL A 1 100 ? -5.705 9.041 6.251 1.00 95.38 100 VAL A C 1
ATOM 802 O O . VAL A 1 100 ? -6.200 9.597 5.269 1.00 95.38 100 VAL A O 1
ATOM 805 N N . THR A 1 101 ? -4.417 8.745 6.322 1.00 93.81 101 THR A N 1
ATOM 806 C CA . THR A 1 101 ? -3.482 8.983 5.227 1.00 93.81 101 THR A CA 1
ATOM 807 C C . THR A 1 101 ? -3.327 7.706 4.415 1.00 93.81 101 THR A C 1
ATOM 809 O O . THR A 1 101 ? -3.221 6.615 4.966 1.00 93.81 101 THR A O 1
ATOM 812 N N . VAL A 1 102 ? -3.322 7.835 3.090 1.00 90.44 102 VAL A N 1
ATOM 813 C CA . VAL A 1 102 ? -3.101 6.734 2.145 1.00 90.44 102 VAL A CA 1
ATOM 814 C C . VAL A 1 102 ? -1.988 7.163 1.210 1.00 90.44 102 VAL A C 1
ATOM 816 O O . VAL A 1 102 ? -2.094 8.244 0.635 1.00 90.44 102 VAL A O 1
ATOM 819 N N . CYS A 1 103 ? -0.972 6.315 1.025 1.00 81.56 103 CYS A N 1
ATOM 820 C CA . CYS A 1 103 ? 0.156 6.591 0.134 1.00 81.56 103 CYS A CA 1
ATOM 821 C C . CYS A 1 103 ? 0.908 7.863 0.579 1.00 81.56 103 CYS A C 1
ATOM 823 O O . CYS A 1 103 ? 0.787 8.924 -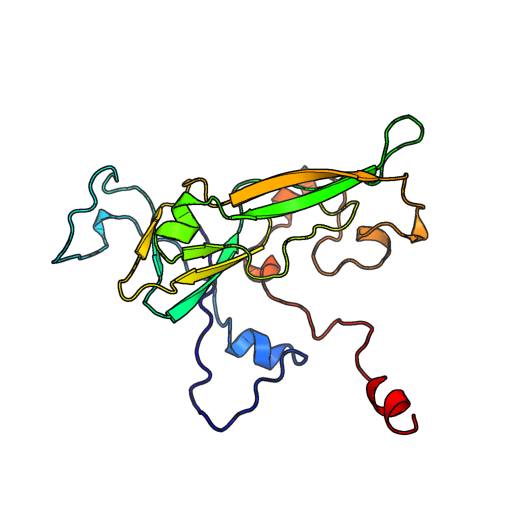0.037 1.00 81.56 103 CYS A O 1
ATOM 825 N N . LYS A 1 104 ? 1.655 7.755 1.692 1.00 75.69 104 LYS A N 1
ATOM 826 C CA . LYS A 1 104 ? 2.290 8.894 2.390 1.00 75.69 104 LYS A CA 1
ATOM 827 C C . LYS A 1 104 ? 3.123 9.777 1.458 1.00 75.69 104 LYS A C 1
ATOM 829 O O . LYS A 1 104 ? 2.844 10.963 1.323 1.00 75.69 104 LYS A O 1
ATOM 834 N N . CYS A 1 105 ? 4.155 9.206 0.839 1.00 65.31 105 CYS A N 1
ATOM 835 C CA . CYS A 1 105 ? 5.101 9.953 0.002 1.00 65.31 105 CYS A CA 1
ATOM 836 C C . CYS A 1 105 ? 5.511 9.218 -1.282 1.00 65.31 105 CYS A C 1
ATOM 838 O O . CYS A 1 105 ? 5.882 9.869 -2.256 1.00 65.31 105 CYS A O 1
ATOM 840 N N . ALA A 1 106 ? 5.390 7.890 -1.329 1.00 71.94 106 ALA A N 1
ATOM 841 C CA . ALA A 1 106 ? 5.735 7.081 -2.493 1.00 71.94 106 ALA A CA 1
ATOM 842 C C . ALA A 1 106 ? 4.511 6.862 -3.399 1.00 71.94 106 ALA A C 1
ATOM 844 O O . ALA A 1 106 ? 3.962 5.770 -3.486 1.00 71.94 106 ALA A O 1
ATOM 845 N N . GLY A 1 107 ? 4.054 7.937 -4.046 1.00 80.88 107 GLY A N 1
ATOM 846 C CA . GLY A 1 107 ? 2.886 7.893 -4.930 1.00 80.88 107 GLY A CA 1
ATOM 847 C C . GLY A 1 107 ? 3.193 7.750 -6.409 1.00 80.88 107 GLY A C 1
ATOM 848 O O . GLY A 1 107 ? 2.255 7.601 -7.178 1.00 80.88 107 GLY A O 1
ATOM 849 N N . TRP A 1 108 ? 4.455 7.814 -6.830 1.00 90.19 108 TRP A N 1
ATOM 850 C CA . TRP A 1 108 ? 4.825 7.744 -8.243 1.00 90.19 108 TRP A CA 1
ATOM 851 C C . TRP A 1 108 ? 5.035 6.297 -8.690 1.00 90.19 108 TRP A C 1
ATOM 853 O O . TRP A 1 108 ? 5.688 5.519 -8.001 1.00 90.19 108 TRP A O 1
ATOM 863 N N . GLY A 1 109 ? 4.471 5.935 -9.837 1.00 88.62 109 GLY A N 1
ATOM 864 C CA . GLY A 1 109 ? 4.577 4.610 -10.433 1.00 88.62 109 GLY A CA 1
ATOM 865 C C . GLY A 1 109 ? 5.426 4.650 -11.684 1.00 88.62 109 GLY A C 1
ATOM 866 O O . GLY A 1 109 ? 5.081 5.335 -12.649 1.00 88.62 109 GLY A O 1
ATOM 867 N N . ASP A 1 110 ? 6.502 3.877 -11.678 1.00 88.75 110 ASP A N 1
ATOM 868 C CA . ASP A 1 110 ? 7.428 3.791 -12.799 1.00 88.75 110 ASP A CA 1
ATOM 869 C C . ASP A 1 110 ? 6.736 3.364 -14.099 1.00 88.75 110 ASP A C 1
ATOM 871 O O . ASP A 1 110 ? 5.767 2.596 -14.115 1.00 88.75 110 ASP A O 1
ATOM 875 N N . ILE A 1 111 ? 7.257 3.854 -15.222 1.00 88.75 111 ILE A N 1
ATOM 876 C CA . ILE A 1 111 ? 6.764 3.467 -16.542 1.00 88.75 111 ILE A CA 1
ATOM 877 C C . ILE A 1 111 ? 6.954 1.954 -16.730 1.00 88.75 111 ILE A C 1
ATOM 879 O O . ILE A 1 111 ? 8.031 1.405 -16.500 1.00 88.75 111 ILE A O 1
ATOM 883 N N . GLY A 1 112 ? 5.885 1.269 -17.142 1.00 86.94 112 GLY A N 1
ATOM 884 C CA . GLY A 1 112 ? 5.877 -0.185 -17.321 1.00 86.94 112 GLY A CA 1
ATOM 885 C C . GLY A 1 112 ? 5.527 -0.986 -16.065 1.00 86.94 112 GLY A C 1
ATOM 886 O O . GLY A 1 112 ? 5.335 -2.204 -16.164 1.00 86.94 112 GLY A O 1
ATOM 887 N N . TYR A 1 113 ? 5.412 -0.340 -14.901 1.00 89.94 113 TYR A N 1
ATOM 888 C CA . TYR A 1 113 ? 4.878 -0.975 -13.702 1.00 89.94 113 TYR A CA 1
ATOM 889 C C . TYR A 1 113 ? 3.358 -1.100 -13.811 1.00 89.94 113 TYR A C 1
ATOM 891 O O . TYR A 1 113 ? 2.665 -0.110 -14.008 1.00 89.94 113 TYR A O 1
ATOM 899 N N . VAL A 1 114 ? 2.845 -2.318 -13.662 1.00 91.75 114 VAL A N 1
ATOM 900 C CA . VAL A 1 114 ? 1.435 -2.701 -13.600 1.00 91.75 114 VAL A CA 1
ATOM 901 C C . VAL A 1 114 ? 1.293 -3.799 -12.547 1.00 91.75 114 VAL A C 1
ATOM 903 O O . VAL A 1 114 ? 1.612 -4.963 -12.783 1.00 91.75 114 VAL A O 1
ATOM 906 N N . ASN A 1 115 ? 0.770 -3.460 -11.374 1.00 93.81 115 ASN A N 1
ATOM 907 C CA . ASN A 1 115 ? 0.493 -4.449 -10.332 1.00 93.81 115 ASN A CA 1
ATOM 908 C C . ASN A 1 115 ? -0.614 -3.952 -9.391 1.00 93.81 115 ASN A C 1
ATOM 910 O O . ASN A 1 115 ? -1.200 -2.890 -9.609 1.00 93.81 115 ASN A O 1
ATOM 914 N N . ARG A 1 116 ? -0.917 -4.706 -8.332 1.00 94.56 116 ARG A N 1
ATOM 915 C CA . ARG A 1 116 ? -1.597 -4.128 -7.167 1.00 94.56 116 ARG A CA 1
ATOM 916 C C . ARG A 1 116 ? -0.643 -3.160 -6.484 1.00 94.56 116 ARG A C 1
ATOM 918 O O . ARG A 1 116 ? 0.492 -3.521 -6.178 1.00 94.56 116 ARG A O 1
ATOM 925 N N . TRP A 1 117 ? -1.111 -1.948 -6.242 1.00 94.44 117 TRP A N 1
ATOM 926 C CA . TRP A 1 117 ? -0.323 -0.925 -5.576 1.00 94.44 117 TRP A CA 1
ATOM 927 C C . TRP A 1 117 ? -0.373 -1.149 -4.081 1.00 94.44 117 TRP A C 1
ATOM 929 O O . TRP A 1 117 ? -1.461 -1.232 -3.508 1.00 94.44 117 TRP A O 1
ATOM 939 N N . THR A 1 118 ? 0.801 -1.243 -3.468 1.00 95.12 118 THR A N 1
ATOM 940 C CA . THR A 1 118 ? 0.934 -1.188 -2.016 1.00 95.12 118 THR A CA 1
ATOM 941 C C . THR A 1 118 ? 0.656 0.235 -1.554 1.00 95.12 118 THR A C 1
ATOM 943 O O . THR A 1 118 ? 1.080 1.191 -2.194 1.00 95.12 118 THR A O 1
ATOM 946 N N . MET A 1 119 ? -0.078 0.370 -0.458 1.00 94.94 119 MET A N 1
ATOM 947 C CA . MET A 1 119 ? -0.408 1.648 0.157 1.00 94.94 119 MET A CA 1
ATOM 948 C C . MET A 1 119 ? 0.067 1.622 1.602 1.00 94.94 119 MET A C 1
ATOM 950 O O . MET A 1 119 ? -0.359 0.747 2.360 1.00 94.94 119 MET A O 1
ATOM 954 N N . GLU A 1 120 ? 0.881 2.595 2.010 1.00 94.75 120 GLU A N 1
ATOM 955 C CA . GLU A 1 120 ? 1.048 2.894 3.431 1.00 94.75 120 GLU A CA 1
ATOM 956 C C . GLU A 1 120 ? -0.218 3.614 3.896 1.00 94.75 120 GLU A C 1
ATOM 958 O O . GLU A 1 120 ? -0.512 4.725 3.442 1.00 94.75 120 GLU A O 1
ATOM 963 N N . ILE A 1 121 ? -0.999 2.955 4.748 1.00 95.88 121 ILE A N 1
ATOM 964 C CA . ILE A 1 121 ? -2.227 3.509 5.313 1.00 95.88 121 ILE A CA 1
ATOM 965 C C . ILE A 1 121 ? -1.971 3.788 6.786 1.00 95.88 121 ILE A C 1
ATOM 967 O O . ILE A 1 121 ? -1.662 2.865 7.539 1.00 95.88 121 ILE A O 1
ATOM 971 N N . SER A 1 122 ? -2.110 5.043 7.193 1.00 96.06 122 SER A N 1
ATOM 972 C CA . SER A 1 122 ? -1.936 5.462 8.584 1.00 96.06 122 SER A CA 1
ATOM 973 C C . SER A 1 122 ? -3.207 6.085 9.121 1.00 96.06 122 SER A C 1
ATOM 975 O O . SER A 1 122 ? -3.917 6.781 8.396 1.00 96.06 122 SER A O 1
ATOM 977 N N . ASN A 1 123 ? -3.485 5.826 10.392 1.00 96.31 123 ASN A N 1
ATOM 978 C CA . ASN A 1 123 ? -4.529 6.516 11.127 1.00 96.31 123 ASN A CA 1
ATOM 979 C C . ASN A 1 123 ? -3.887 7.565 12.034 1.00 96.31 123 ASN A C 1
ATOM 981 O O . ASN A 1 123 ? -3.376 7.248 13.105 1.00 96.31 123 ASN A O 1
ATOM 985 N N . ASP A 1 124 ? -3.937 8.809 11.583 1.00 95.12 124 ASP A N 1
ATOM 986 C CA . ASP A 1 124 ? -3.422 9.984 12.280 1.00 95.12 124 ASP A CA 1
ATOM 987 C C . ASP A 1 124 ? -4.502 10.621 13.184 1.00 95.12 124 ASP A C 1
ATOM 989 O O . ASP A 1 124 ? -4.276 11.656 13.810 1.00 95.12 124 ASP A O 1
ATOM 993 N N . SER A 1 125 ? -5.698 10.021 13.258 1.00 92.62 125 SER A N 1
ATOM 994 C CA . SER A 1 125 ? -6.759 10.434 14.178 1.00 92.62 125 SER A CA 1
ATOM 995 C C . SER A 1 125 ? -6.584 9.822 15.575 1.00 92.62 125 SER A C 1
ATOM 997 O O . SER A 1 125 ? -5.835 8.868 15.783 1.00 92.62 125 SER A O 1
ATOM 999 N N . SER A 1 126 ? -7.331 10.342 16.552 1.00 92.25 126 SER A N 1
ATOM 1000 C CA . SER A 1 126 ? -7.342 9.845 17.935 1.00 92.25 126 SER A CA 1
ATOM 1001 C C . SER A 1 126 ? -8.261 8.640 18.167 1.00 92.25 126 SER A C 1
ATOM 1003 O O . SER A 1 126 ? -8.367 8.162 19.295 1.00 92.25 126 SER A O 1
ATOM 1005 N N . SER A 1 127 ? -8.951 8.148 17.134 1.00 91.38 127 SER A N 1
ATOM 1006 C CA . SER A 1 127 ? -9.945 7.072 17.243 1.00 91.38 127 SER A CA 1
ATOM 1007 C C . SER A 1 127 ? -9.627 5.924 16.296 1.00 91.38 127 SER A C 1
ATOM 1009 O O . SER A 1 127 ? -9.130 6.149 15.199 1.00 91.38 127 SER A O 1
ATOM 1011 N N . THR A 1 128 ? -9.936 4.683 16.681 1.00 93.25 128 THR A N 1
ATOM 1012 C CA . THR A 1 128 ? -9.814 3.541 15.763 1.00 93.25 128 THR A CA 1
ATOM 1013 C C . THR A 1 128 ? -10.747 3.727 14.572 1.00 93.25 128 THR A C 1
ATOM 1015 O O . THR A 1 128 ? -11.956 3.895 14.740 1.00 93.25 128 THR A O 1
ATOM 1018 N N . VAL A 1 129 ? -10.196 3.648 13.362 1.00 93.94 129 VAL A N 1
ATOM 1019 C CA . VAL A 1 129 ? -10.971 3.735 12.124 1.00 93.94 129 VAL A CA 1
ATOM 1020 C C . VAL A 1 129 ? -11.206 2.333 11.577 1.00 93.94 129 VAL A C 1
ATOM 1022 O O . VAL A 1 129 ? -10.268 1.559 11.383 1.00 93.94 129 VAL A O 1
ATOM 1025 N N . ALA A 1 130 ? -12.469 2.009 11.306 1.00 94.19 130 ALA A N 1
ATOM 1026 C CA . ALA A 1 130 ? -12.834 0.829 10.536 1.00 94.19 130 ALA A CA 1
ATOM 1027 C C . ALA A 1 130 ? -12.826 1.183 9.048 1.00 94.19 130 ALA A C 1
ATOM 1029 O O . ALA A 1 130 ? -13.668 1.952 8.588 1.00 94.19 130 ALA A O 1
ATOM 1030 N N . LEU A 1 131 ? -11.874 0.629 8.299 1.00 95.12 131 LEU A N 1
ATOM 1031 C CA . LEU A 1 131 ? -11.735 0.835 6.863 1.00 95.12 131 LEU A CA 1
ATOM 1032 C C . LEU A 1 131 ? -12.386 -0.330 6.095 1.00 95.12 131 LEU A C 1
ATOM 1034 O O . LEU A 1 131 ? -11.834 -1.435 6.101 1.00 95.12 131 LEU A O 1
ATOM 1038 N N . PRO A 1 132 ? -13.535 -0.129 5.424 1.00 96.00 132 PRO A N 1
ATOM 1039 C CA . PRO A 1 132 ? -14.209 -1.192 4.686 1.00 96.00 132 PRO A CA 1
ATOM 1040 C C . PRO A 1 132 ? -13.436 -1.612 3.435 1.00 96.00 132 PRO A C 1
ATOM 1042 O O . PRO A 1 132 ? -12.959 -0.778 2.659 1.00 96.00 132 PRO A O 1
ATOM 1045 N N . ILE A 1 133 ? -13.362 -2.918 3.190 1.00 97.06 133 ILE A N 1
ATOM 1046 C CA . ILE A 1 133 ? -12.812 -3.466 1.951 1.00 97.06 133 ILE A CA 1
ATOM 1047 C C . ILE A 1 133 ? -13.743 -3.111 0.789 1.00 97.06 133 ILE A C 1
ATOM 1049 O O . ILE A 1 133 ? -14.935 -3.395 0.828 1.00 97.06 133 ILE A O 1
ATOM 1053 N N . GLY A 1 134 ? -13.179 -2.517 -0.264 1.00 95.50 134 GLY A N 1
ATOM 1054 C CA . GLY A 1 134 ? -13.937 -2.037 -1.426 1.00 95.50 134 GLY A CA 1
ATOM 1055 C C . GLY A 1 134 ? -14.264 -0.546 -1.375 1.00 95.50 134 GLY A C 1
ATOM 1056 O O . GLY A 1 134 ? -14.690 0.019 -2.382 1.00 95.50 134 GLY A O 1
ATOM 1057 N N . LEU A 1 135 ? -14.003 0.131 -0.250 1.00 96.38 135 LEU A N 1
ATOM 1058 C CA . LEU A 1 135 ? -14.055 1.585 -0.218 1.00 96.38 135 LEU A CA 1
ATOM 1059 C C . LEU A 1 135 ? -12.991 2.151 -1.167 1.00 96.38 135 LEU A C 1
ATOM 1061 O O . LEU A 1 135 ? -11.818 1.787 -1.105 1.00 96.38 135 LEU A O 1
ATOM 1065 N N . ARG A 1 136 ? -13.383 3.097 -2.024 1.00 96.06 136 ARG A N 1
ATOM 1066 C CA . ARG A 1 136 ? -12.416 3.882 -2.800 1.00 96.06 136 ARG A CA 1
ATOM 1067 C C . ARG A 1 136 ? -11.600 4.721 -1.823 1.00 96.06 136 ARG A C 1
ATOM 1069 O O . ARG A 1 136 ? -12.164 5.620 -1.203 1.00 96.06 136 ARG A O 1
ATOM 1076 N N . VAL A 1 137 ? -10.307 4.457 -1.686 1.00 94.94 137 VAL A N 1
ATOM 1077 C CA . VAL A 1 137 ? -9.437 5.181 -0.736 1.00 94.94 137 VAL A CA 1
ATOM 1078 C C . VAL A 1 137 ? -8.509 6.191 -1.411 1.00 94.94 137 VAL A C 1
ATOM 1080 O O . VAL A 1 137 ? -8.164 7.219 -0.833 1.00 94.94 137 VAL A O 1
ATOM 1083 N N . ALA A 1 138 ? -8.181 5.942 -2.674 1.00 94.62 138 ALA A N 1
ATOM 1084 C CA . ALA A 1 138 ? -7.285 6.750 -3.481 1.00 94.62 138 ALA A CA 1
ATOM 1085 C C . ALA A 1 138 ? -7.804 6.850 -4.922 1.00 94.62 138 ALA A C 1
ATOM 1087 O O . ALA A 1 138 ? -8.825 6.258 -5.281 1.00 94.62 138 ALA A O 1
ATOM 1088 N N . GLN A 1 139 ? -7.095 7.626 -5.727 1.00 94.75 139 GLN A N 1
ATOM 1089 C CA . GLN A 1 139 ? -7.261 7.752 -7.168 1.00 94.75 139 GLN A CA 1
ATOM 1090 C C . GLN A 1 139 ? -5.892 7.646 -7.840 1.00 94.75 139 GLN A C 1
ATOM 1092 O O . GLN A 1 139 ? -4.880 8.005 -7.236 1.00 94.75 139 GLN A O 1
ATOM 1097 N N . ILE A 1 140 ? -5.877 7.159 -9.079 1.00 95.06 140 ILE A N 1
ATOM 1098 C CA . ILE A 1 140 ? -4.684 7.124 -9.924 1.00 95.06 140 ILE A CA 1
ATOM 1099 C C . ILE A 1 140 ? -4.829 8.199 -10.997 1.00 95.06 140 ILE A C 1
ATOM 1101 O O . ILE A 1 140 ? -5.857 8.276 -11.667 1.00 95.06 140 ILE A O 1
ATOM 1105 N N . ILE A 1 141 ? -3.797 9.019 -11.141 1.00 95.06 141 ILE A N 1
ATOM 1106 C CA . ILE A 1 141 ? -3.647 10.014 -12.200 1.00 95.06 141 ILE A CA 1
ATOM 1107 C C . ILE A 1 141 ? -2.630 9.455 -13.188 1.00 95.06 141 ILE A C 1
ATOM 1109 O O . ILE A 1 141 ? -1.587 8.968 -12.762 1.00 95.06 141 ILE A O 1
ATOM 1113 N N . PHE A 1 142 ? -2.923 9.513 -14.482 1.00 94.75 142 PHE A N 1
ATOM 1114 C CA . PHE A 1 142 ? -1.996 9.083 -15.525 1.00 94.75 142 PHE A CA 1
ATOM 1115 C C . PHE A 1 142 ? -1.339 10.293 -16.176 1.00 94.75 142 PHE A C 1
ATOM 1117 O O . PHE A 1 142 ? -2.011 11.289 -16.442 1.00 94.75 142 PHE A O 1
ATOM 1124 N N . TYR A 1 143 ? -0.041 10.182 -16.437 1.00 93.75 143 TYR A N 1
ATOM 1125 C CA . TYR A 1 143 ? 0.728 11.185 -17.161 1.00 93.75 143 TYR A CA 1
ATOM 1126 C C . TYR A 1 143 ? 1.326 10.544 -18.402 1.00 93.75 143 TYR A C 1
ATOM 1128 O O . TYR A 1 143 ? 1.871 9.438 -18.342 1.00 93.75 143 TYR A O 1
ATOM 1136 N N . GLU A 1 144 ? 1.217 11.251 -19.516 1.00 93.81 144 GLU A N 1
ATOM 1137 C CA . GLU A 1 144 ? 1.885 10.881 -20.752 1.00 93.81 144 GLU A CA 1
ATOM 1138 C C . GLU A 1 144 ? 3.393 11.129 -20.635 1.00 93.81 144 GLU A C 1
ATOM 1140 O O . GLU A 1 144 ? 3.836 12.081 -19.990 1.00 93.81 144 GLU A O 1
ATOM 1145 N N . SER A 1 145 ? 4.184 10.253 -21.245 1.00 89.00 145 SER A N 1
ATOM 1146 C CA . SER A 1 145 ? 5.631 10.382 -21.339 1.00 89.00 145 SER A CA 1
ATOM 1147 C C . SER A 1 145 ? 6.133 9.845 -22.677 1.00 89.00 145 SER A C 1
ATOM 1149 O O . SER A 1 145 ? 5.442 9.094 -23.373 1.00 89.00 145 SER A O 1
ATOM 1151 N N . SER A 1 146 ? 7.361 10.210 -23.030 1.00 84.62 146 SER A N 1
ATOM 1152 C CA . SER A 1 146 ? 8.055 9.643 -24.182 1.00 84.62 146 SER A CA 1
ATOM 1153 C C . SER A 1 146 ? 8.213 8.130 -24.022 1.00 84.62 146 SER A C 1
ATOM 1155 O O . SER A 1 146 ? 8.365 7.626 -22.907 1.00 84.62 146 SER A O 1
ATOM 1157 N N . ALA A 1 147 ? 8.173 7.400 -25.140 1.00 79.81 147 ALA A N 1
ATOM 1158 C CA . ALA A 1 147 ? 8.413 5.960 -25.141 1.00 79.81 147 ALA A CA 1
ATOM 1159 C C . ALA A 1 147 ? 9.752 5.626 -24.460 1.00 79.81 147 ALA A C 1
ATOM 1161 O O . ALA A 1 147 ? 10.732 6.354 -24.612 1.00 79.81 147 ALA A O 1
ATOM 1162 N N . VAL A 1 148 ? 9.773 4.529 -23.702 1.00 77.50 148 VAL A N 1
ATOM 1163 C CA . VAL A 1 148 ? 10.956 4.109 -22.941 1.00 77.50 148 VAL A CA 1
ATOM 1164 C C . VAL A 1 148 ? 11.702 3.022 -23.707 1.00 77.50 148 VAL A C 1
ATOM 1166 O O . VAL A 1 148 ? 11.115 1.989 -24.071 1.00 77.50 148 VAL A O 1
ATOM 1169 N N . GLU A 1 149 ? 12.999 3.254 -23.918 1.00 73.94 149 GLU A N 1
ATOM 1170 C CA . GLU A 1 149 ? 13.916 2.294 -24.533 1.00 73.94 149 GLU A CA 1
ATOM 1171 C C . GLU A 1 149 ? 13.943 0.981 -23.753 1.00 73.94 149 GLU A C 1
ATOM 1173 O O . GLU A 1 149 ? 13.636 0.926 -22.559 1.00 73.94 149 GLU A O 1
ATOM 1178 N N . LYS A 1 150 ? 14.255 -0.121 -24.435 1.00 70.81 150 LYS A N 1
ATOM 1179 C CA . LYS A 1 150 ? 14.097 -1.465 -23.863 1.00 70.81 150 LYS A CA 1
ATOM 1180 C C . LYS A 1 150 ? 14.922 -1.644 -22.585 1.00 70.81 150 LYS A C 1
ATOM 1182 O O . LYS A 1 150 ? 14.435 -2.233 -21.625 1.00 70.81 150 LYS A O 1
ATOM 1187 N N . GLU A 1 151 ? 16.122 -1.089 -22.563 1.00 65.50 151 GLU A N 1
ATOM 1188 C CA . GLU A 1 151 ? 17.086 -1.141 -21.464 1.00 65.50 151 GLU A CA 1
ATOM 1189 C C . GLU A 1 151 ? 16.604 -0.364 -20.228 1.00 65.50 151 GLU A C 1
ATOM 1191 O O . GLU A 1 151 ? 17.031 -0.643 -19.106 1.00 65.50 151 GLU A O 1
ATOM 1196 N N . ASP A 1 152 ? 15.676 0.577 -20.417 1.00 64.88 152 ASP A N 1
ATOM 1197 C CA . ASP A 1 152 ? 15.142 1.449 -19.374 1.00 64.88 152 ASP A CA 1
ATOM 1198 C C . ASP A 1 152 ? 13.805 0.982 -18.793 1.00 64.88 152 ASP A C 1
ATOM 1200 O O . ASP A 1 152 ? 13.303 1.565 -17.828 1.00 64.88 152 ASP A O 1
ATOM 1204 N N . ARG A 1 153 ? 13.239 -0.107 -19.320 1.00 75.38 153 ARG A N 1
ATOM 1205 C CA . ARG A 1 153 ? 11.955 -0.648 -18.864 1.00 75.38 153 ARG A CA 1
ATOM 1206 C C . ARG A 1 153 ? 12.057 -1.199 -17.449 1.00 75.38 153 ARG A C 1
ATOM 1208 O O . ARG A 1 153 ? 12.977 -1.945 -17.116 1.00 75.38 153 ARG A O 1
ATOM 1215 N N . TYR A 1 154 ? 11.035 -0.928 -16.637 1.00 74.12 154 TYR A N 1
ATOM 1216 C CA . TYR A 1 154 ? 10.989 -1.333 -15.228 1.00 74.12 154 TYR A CA 1
ATOM 1217 C C . TYR A 1 154 ? 11.295 -2.824 -14.994 1.00 74.12 154 TYR A C 1
ATOM 1219 O O . TYR A 1 154 ? 12.106 -3.174 -14.138 1.00 74.12 154 TYR A O 1
ATOM 1227 N N . ALA A 1 155 ? 10.656 -3.712 -15.764 1.00 68.25 155 ALA A N 1
ATOM 1228 C CA . ALA A 1 155 ? 10.848 -5.155 -15.620 1.00 68.25 155 ALA A CA 1
ATOM 1229 C C . ALA A 1 155 ? 12.260 -5.604 -16.042 1.00 68.25 155 ALA A C 1
ATOM 1231 O O . ALA A 1 155 ? 12.841 -6.469 -15.389 1.00 68.25 155 ALA A O 1
ATOM 1232 N N . ASP A 1 156 ? 12.818 -4.983 -17.084 1.00 65.75 156 ASP A N 1
ATOM 1233 C CA . ASP A 1 156 ? 14.125 -5.333 -17.647 1.00 65.75 156 ASP A CA 1
ATOM 1234 C C . ASP A 1 156 ? 15.279 -4.813 -16.761 1.00 65.75 156 ASP A C 1
ATOM 1236 O O . ASP A 1 156 ? 16.309 -5.470 -16.628 1.00 65.75 156 ASP A O 1
ATOM 1240 N N . LYS A 1 157 ? 15.069 -3.711 -16.021 1.00 65.88 157 LYS A N 1
ATOM 1241 C CA . LYS A 1 157 ? 16.008 -3.169 -15.014 1.00 65.88 157 LYS A CA 1
ATOM 1242 C C . LYS A 1 157 ? 16.067 -3.937 -13.687 1.00 65.88 157 LYS A C 1
ATOM 1244 O O . LYS A 1 157 ? 16.737 -3.481 -12.747 1.00 65.88 157 LYS A O 1
ATOM 1249 N N . GLY A 1 158 ? 15.373 -5.072 -13.587 1.00 64.81 158 GLY A N 1
ATOM 1250 C CA . GLY A 1 158 ? 15.266 -5.849 -12.353 1.00 64.81 158 GLY A CA 1
ATOM 1251 C C . GLY A 1 158 ? 14.334 -5.204 -11.327 1.00 64.81 158 GLY A C 1
ATOM 1252 O O . GLY A 1 158 ? 14.632 -5.203 -10.132 1.00 64.81 158 GLY A O 1
ATOM 1253 N N . GLY A 1 159 ? 13.221 -4.623 -11.787 1.00 73.88 159 GLY A N 1
ATOM 1254 C CA . GLY A 1 159 ? 12.217 -3.989 -10.940 1.00 73.88 159 GLY A CA 1
ATOM 1255 C C . GLY A 1 159 ? 11.808 -4.865 -9.753 1.00 73.88 159 GLY A C 1
ATOM 1256 O O . GLY A 1 159 ? 11.330 -5.992 -9.901 1.00 73.88 159 GLY A O 1
ATOM 1257 N N . LYS A 1 160 ? 11.974 -4.333 -8.538 1.00 79.00 160 LYS A N 1
ATOM 1258 C CA . LYS A 1 160 ? 11.814 -5.089 -7.283 1.00 79.00 160 LYS A CA 1
ATOM 1259 C C . LYS A 1 160 ? 10.399 -5.659 -7.102 1.00 79.00 160 LYS A C 1
ATOM 1261 O O . LYS A 1 160 ? 10.225 -6.664 -6.403 1.00 79.00 160 LYS A O 1
ATOM 1266 N N . TYR A 1 161 ? 9.392 -5.036 -7.716 1.00 76.19 161 TYR A N 1
ATOM 1267 C CA . TYR A 1 161 ? 7.971 -5.314 -7.481 1.00 76.19 161 TYR A CA 1
ATOM 1268 C C . TYR A 1 161 ? 7.233 -5.911 -8.692 1.00 76.19 161 TYR A C 1
ATOM 1270 O O . TYR A 1 161 ? 6.043 -6.217 -8.593 1.00 76.19 161 TYR A O 1
ATOM 1278 N N . GLN A 1 162 ? 7.922 -6.140 -9.815 1.00 80.69 162 GLN A N 1
ATOM 1279 C CA . GLN A 1 162 ? 7.343 -6.769 -11.003 1.00 80.69 162 GLN A CA 1
ATOM 1280 C C . GLN A 1 162 ? 8.414 -7.431 -11.868 1.00 80.69 162 GLN A C 1
ATOM 1282 O O . GLN A 1 162 ? 9.339 -6.777 -12.330 1.00 80.69 162 GLN A O 1
ATOM 1287 N N . SER A 1 163 ? 8.221 -8.718 -12.156 1.00 72.06 163 SER A N 1
ATOM 1288 C CA . SER A 1 163 ? 9.099 -9.512 -13.026 1.00 72.06 163 SER A CA 1
ATOM 1289 C C . SER A 1 163 ? 8.399 -10.072 -14.269 1.00 72.06 163 SER A C 1
ATOM 1291 O O . SER A 1 163 ? 9.006 -10.794 -15.053 1.00 72.06 163 SER A O 1
ATOM 1293 N N . LYS A 1 164 ? 7.103 -9.787 -14.447 1.00 73.75 164 LYS A N 1
ATOM 1294 C CA . LYS A 1 164 ? 6.287 -10.263 -15.574 1.00 73.75 164 LYS A CA 1
ATOM 1295 C C . LYS A 1 164 ? 5.550 -9.095 -16.217 1.00 73.75 164 LYS A C 1
ATOM 1297 O O . LYS A 1 164 ? 5.238 -8.122 -15.541 1.00 73.75 164 LYS A O 1
ATOM 1302 N N . SER A 1 165 ? 5.246 -9.202 -17.506 1.00 72.81 165 SER A N 1
ATOM 1303 C CA . SER A 1 165 ? 4.567 -8.147 -18.273 1.00 72.81 165 SER A CA 1
ATOM 1304 C C . SER A 1 165 ? 3.097 -8.456 -18.580 1.00 72.81 165 SER A C 1
ATOM 1306 O O . SER A 1 165 ? 2.303 -7.537 -18.762 1.00 72.81 165 SER A O 1
ATOM 1308 N N . SER A 1 166 ? 2.693 -9.732 -18.610 1.00 85.44 166 SER A N 1
ATOM 1309 C CA . SER A 1 166 ? 1.296 -10.107 -18.865 1.00 85.44 166 SER A CA 1
ATOM 1310 C C . SER A 1 166 ? 0.442 -10.011 -17.598 1.00 85.44 166 SER A C 1
ATOM 1312 O O . SER A 1 166 ? 0.789 -10.615 -16.576 1.00 85.44 166 SER A O 1
ATOM 1314 N N . LEU A 1 167 ? -0.719 -9.360 -17.692 1.00 87.31 167 LEU A N 1
ATOM 1315 C CA . LEU A 1 167 ? -1.651 -9.183 -16.574 1.00 87.31 167 LEU A CA 1
ATOM 1316 C C . LEU A 1 167 ? -2.086 -10.511 -15.930 1.00 87.31 167 LEU A C 1
ATOM 1318 O O . LEU A 1 167 ? -2.135 -10.612 -14.707 1.00 87.31 167 LEU A O 1
ATOM 1322 N N . GLU A 1 168 ? -2.352 -11.546 -16.727 1.00 90.38 168 GLU A N 1
ATOM 1323 C CA . GLU A 1 168 ? -2.777 -12.851 -16.201 1.00 90.38 168 GLU A CA 1
ATOM 1324 C C . GLU A 1 168 ? -1.680 -13.530 -15.375 1.00 90.38 168 GLU A C 1
ATOM 1326 O O . GLU A 1 168 ? -1.927 -14.026 -14.273 1.00 90.38 168 GLU A O 1
ATOM 1331 N N . ALA A 1 169 ? -0.429 -13.478 -15.839 1.00 89.12 169 ALA A N 1
ATOM 1332 C CA . ALA A 1 169 ? 0.678 -14.025 -15.065 1.00 89.12 169 ALA A CA 1
ATOM 1333 C C . ALA A 1 169 ? 0.986 -13.202 -13.804 1.00 89.12 169 ALA A C 1
ATOM 1335 O O . ALA A 1 169 ? 1.455 -13.780 -12.823 1.00 89.12 169 ALA A O 1
ATOM 1336 N N . LEU A 1 170 ? 0.713 -11.891 -13.814 1.00 90.06 170 LEU A N 1
ATOM 1337 C CA . LEU A 1 170 ? 0.816 -11.025 -12.636 1.00 90.06 170 LEU A CA 1
ATOM 1338 C C . LEU A 1 170 ? -0.250 -11.374 -11.599 1.00 90.06 170 LEU A C 1
ATOM 1340 O O . LEU A 1 170 ? 0.090 -11.624 -10.446 1.00 90.06 170 LEU A O 1
ATOM 1344 N N . LYS A 1 171 ? -1.515 -11.492 -12.017 1.00 91.38 171 LYS A N 1
ATOM 1345 C CA . LYS A 1 171 ? -2.623 -11.927 -11.154 1.00 91.38 171 LYS A CA 1
ATOM 1346 C C . LYS A 1 171 ? -2.338 -13.274 -10.498 1.00 91.38 171 LYS A C 1
ATOM 1348 O O . LYS A 1 171 ? -2.544 -13.412 -9.298 1.00 91.38 171 LYS A O 1
ATOM 1353 N N . LYS A 1 172 ? -1.832 -14.244 -11.268 1.00 92.38 172 LYS A N 1
ATOM 1354 C CA . LYS A 1 172 ? -1.497 -15.587 -10.768 1.00 92.38 172 LYS A CA 1
ATOM 1355 C C . LYS A 1 172 ? -0.293 -15.593 -9.822 1.00 92.38 172 LYS A C 1
ATOM 1357 O O . LYS A 1 172 ? -0.226 -16.437 -8.937 1.00 92.38 172 LYS A O 1
ATOM 1362 N N . ALA A 1 173 ? 0.675 -14.704 -10.033 1.00 91.44 173 ALA A N 1
ATOM 1363 C CA . ALA A 1 173 ? 1.899 -14.651 -9.234 1.00 91.44 173 ALA A CA 1
ATOM 1364 C C . ALA A 1 173 ? 1.779 -13.776 -7.979 1.00 91.44 173 ALA A C 1
ATOM 1366 O O . ALA A 1 173 ? 2.634 -13.881 -7.099 1.00 91.44 173 ALA A O 1
ATOM 1367 N N . TRP A 1 174 ? 0.770 -12.902 -7.911 1.00 94.06 174 TRP A N 1
ATOM 1368 C CA . TRP A 1 174 ? 0.629 -11.965 -6.807 1.00 94.06 174 TRP A CA 1
ATOM 1369 C C . TRP A 1 174 ? 0.339 -12.691 -5.494 1.00 94.06 174 TRP A C 1
ATOM 1371 O O . TRP A 1 174 ? -0.555 -13.534 -5.406 1.00 94.06 174 TRP A O 1
ATOM 1381 N N . LYS A 1 175 ? 1.072 -12.304 -4.457 1.00 95.50 175 LYS A N 1
ATOM 1382 C CA . LYS A 1 175 ? 0.922 -12.789 -3.088 1.00 95.50 175 LYS A CA 1
ATOM 1383 C C . LYS A 1 175 ? 1.087 -11.633 -2.097 1.00 95.50 175 LYS A C 1
ATOM 1385 O O . LYS A 1 175 ? 1.758 -10.656 -2.444 1.00 95.50 175 LYS A O 1
ATOM 1390 N N . PRO A 1 176 ? 0.517 -11.710 -0.879 1.00 96.06 176 PRO A N 1
ATOM 1391 C CA . PRO A 1 176 ? 0.613 -10.629 0.102 1.00 96.06 176 PRO A CA 1
ATOM 1392 C C . PRO A 1 176 ? 2.050 -10.151 0.343 1.00 96.06 176 PRO A C 1
ATOM 1394 O O . PRO A 1 176 ? 2.284 -8.950 0.438 1.00 96.06 176 PRO A O 1
ATOM 1397 N N . GLU A 1 177 ? 3.033 -11.054 0.326 1.00 95.25 177 GLU A N 1
ATOM 1398 C CA . GLU A 1 177 ? 4.452 -10.745 0.538 1.00 95.25 177 GLU A CA 1
ATOM 1399 C C . GLU A 1 177 ? 5.027 -9.788 -0.517 1.00 95.25 177 GLU A C 1
ATOM 1401 O O . GLU A 1 177 ? 6.092 -9.212 -0.308 1.00 95.25 177 GLU A O 1
ATOM 1406 N N . ASN A 1 178 ? 4.356 -9.600 -1.658 1.00 93.81 178 ASN A N 1
ATOM 1407 C CA . ASN A 1 178 ? 4.749 -8.597 -2.645 1.00 93.81 178 ASN A CA 1
ATOM 1408 C C . ASN A 1 178 ? 4.557 -7.157 -2.150 1.00 93.81 178 ASN A C 1
ATOM 1410 O O . ASN A 1 178 ? 5.168 -6.264 -2.728 1.00 93.81 178 ASN A O 1
ATOM 1414 N N . MET A 1 179 ? 3.775 -6.938 -1.087 1.00 94.69 179 MET A N 1
ATOM 1415 C CA . MET A 1 179 ? 3.664 -5.631 -0.433 1.00 94.69 179 MET A CA 1
ATOM 1416 C C . MET A 1 179 ? 4.926 -5.240 0.338 1.00 94.69 179 MET A C 1
ATOM 1418 O O . MET A 1 179 ? 5.140 -4.059 0.593 1.00 94.69 179 MET A O 1
ATOM 1422 N N . LEU A 1 180 ? 5.749 -6.214 0.739 1.00 94.62 180 LEU A N 1
ATOM 1423 C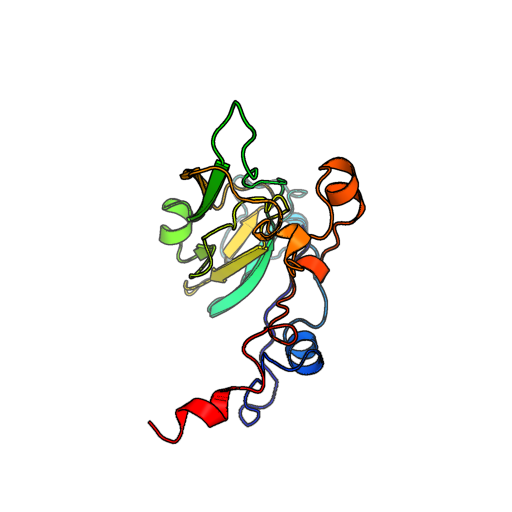 CA . LEU A 1 180 ? 6.860 -5.949 1.643 1.00 94.62 180 LEU A CA 1
ATOM 1424 C C . LEU A 1 180 ? 7.943 -5.094 0.966 1.00 94.62 180 LEU A C 1
ATOM 1426 O O . LEU A 1 180 ? 8.322 -5.375 -0.178 1.00 94.62 180 LEU A O 1
ATOM 1430 N N . PRO A 1 181 ? 8.487 -4.083 1.667 1.00 92.62 181 PRO A N 1
ATOM 1431 C CA . PRO A 1 181 ? 9.607 -3.295 1.169 1.00 92.62 181 PRO A CA 1
ATOM 1432 C C . PRO A 1 181 ? 10.837 -4.175 0.911 1.00 92.62 181 PRO A C 1
ATOM 1434 O O . PRO A 1 181 ? 11.099 -5.134 1.636 1.00 92.62 181 PRO A O 1
ATOM 1437 N N . LYS A 1 182 ? 11.613 -3.826 -0.120 1.00 92.88 182 LYS A N 1
ATOM 1438 C CA . LYS A 1 182 ? 12.820 -4.562 -0.536 1.00 92.88 182 LYS A CA 1
ATOM 1439 C C . LYS A 1 182 ? 14.048 -3.655 -0.603 1.00 92.88 182 LYS A C 1
ATOM 1441 O O . LYS A 1 182 ? 14.824 -3.704 -1.554 1.00 92.88 182 LYS A O 1
ATOM 1446 N N . LEU A 1 183 ? 14.209 -2.789 0.398 1.00 91.00 183 LEU A N 1
ATOM 1447 C CA . LEU A 1 183 ? 15.331 -1.844 0.469 1.00 91.00 183 LEU A CA 1
ATOM 1448 C C . LEU A 1 183 ? 16.691 -2.547 0.596 1.00 91.00 183 LEU A C 1
ATOM 1450 O O . LEU A 1 183 ? 17.686 -2.011 0.144 1.00 91.00 183 LEU A O 1
ATOM 1454 N N . TYR A 1 184 ? 16.734 -3.781 1.098 1.00 90.19 184 TYR A N 1
ATOM 1455 C CA . TYR A 1 184 ? 17.936 -4.628 1.082 1.00 90.19 184 TYR A CA 1
ATOM 1456 C C . TYR A 1 184 ? 18.412 -5.026 -0.329 1.00 90.19 184 TYR A C 1
ATOM 1458 O O . TYR A 1 184 ? 19.504 -5.561 -0.477 1.00 90.19 184 TYR A O 1
ATOM 1466 N N . MET A 1 185 ? 17.588 -4.804 -1.358 1.00 90.62 185 MET A N 1
ATOM 1467 C CA . MET A 1 185 ? 17.938 -4.999 -2.769 1.00 90.62 185 MET A CA 1
ATOM 1468 C C . MET A 1 185 ? 18.237 -3.669 -3.474 1.00 90.62 185 MET A C 1
ATOM 1470 O O . MET A 1 185 ? 18.157 -3.604 -4.701 1.00 90.62 185 MET A O 1
ATOM 1474 N N . ASP A 1 186 ? 18.428 -2.575 -2.730 1.00 89.25 186 ASP A N 1
ATOM 1475 C CA . ASP A 1 186 ? 18.748 -1.291 -3.347 1.00 89.25 186 ASP A CA 1
ATOM 1476 C C . ASP A 1 186 ? 20.147 -1.286 -3.966 1.00 89.25 186 ASP A C 1
ATOM 1478 O O . ASP A 1 186 ? 21.071 -1.891 -3.425 1.00 89.25 186 ASP A O 1
ATOM 1482 N N . LYS A 1 187 ? 20.267 -0.635 -5.125 1.00 87.25 187 LYS A N 1
ATOM 1483 C CA . LYS A 1 187 ? 21.512 -0.554 -5.895 1.00 87.25 187 LYS A CA 1
ATOM 1484 C C . LYS A 1 187 ? 22.489 0.427 -5.249 1.00 87.25 187 LYS A C 1
ATOM 1486 O O . LYS A 1 187 ? 23.688 0.280 -5.433 1.00 87.25 187 LYS A O 1
ATOM 1491 N N . ASP A 1 188 ? 21.971 1.361 -4.454 1.00 87.81 188 ASP A N 1
ATOM 1492 C CA . ASP A 1 188 ? 22.761 2.393 -3.783 1.00 87.81 188 ASP A CA 1
ATOM 1493 C C . ASP A 1 188 ? 23.540 1.850 -2.566 1.00 87.81 188 ASP A C 1
ATOM 1495 O O . ASP A 1 188 ? 24.415 2.522 -2.017 1.00 87.81 188 ASP A O 1
ATOM 1499 N N . LEU A 1 189 ? 23.231 0.632 -2.100 1.00 88.94 189 LEU A N 1
ATOM 1500 C CA . LEU A 1 189 ? 23.849 0.069 -0.899 1.00 88.94 189 LEU A CA 1
ATOM 1501 C C . LEU A 1 189 ? 25.338 -0.233 -1.093 1.00 88.94 189 LEU A C 1
ATOM 1503 O O . LEU A 1 189 ? 25.737 -0.850 -2.071 1.00 88.94 189 LEU A O 1
ATOM 1507 N N . GLY A 1 190 ? 26.142 0.113 -0.083 1.00 88.88 190 GLY A N 1
ATOM 1508 C CA . GLY A 1 190 ? 27.578 -0.195 -0.035 1.00 88.88 190 GLY A CA 1
ATOM 1509 C C . GLY A 1 190 ? 28.492 0.911 -0.569 1.00 88.88 190 GLY A C 1
ATOM 1510 O O . GLY A 1 190 ? 29.690 0.854 -0.318 1.00 88.88 190 GLY A O 1
ATOM 1511 N N . HIS A 1 191 ? 27.931 1.942 -1.205 1.00 87.94 191 HIS A N 1
ATOM 1512 C CA . HIS A 1 191 ? 28.686 3.026 -1.851 1.00 87.94 191 HIS A CA 1
ATOM 1513 C C . HIS A 1 191 ? 28.722 4.333 -1.042 1.00 87.94 191 HIS A C 1
ATOM 1515 O O . HIS A 1 191 ? 29.319 5.322 -1.450 1.00 87.94 191 HIS A O 1
ATOM 1521 N N . PHE A 1 192 ? 28.113 4.362 0.147 1.00 90.19 192 PHE A N 1
ATOM 1522 C CA . PHE A 1 192 ? 27.928 5.611 0.895 1.00 90.19 192 PHE A CA 1
ATOM 1523 C C . PHE A 1 192 ? 29.227 6.245 1.409 1.00 90.19 192 PHE A C 1
ATOM 1525 O O . PHE A 1 192 ? 29.283 7.458 1.581 1.00 90.19 192 PHE A O 1
ATOM 1532 N N . SER A 1 193 ? 30.275 5.451 1.653 1.00 90.56 193 SER A N 1
ATOM 1533 C CA . SER A 1 193 ? 31.559 5.976 2.136 1.00 90.56 193 SER A CA 1
ATOM 1534 C C . SER A 1 193 ? 32.286 6.845 1.112 1.00 90.56 193 SER A C 1
ATOM 1536 O O . SER A 1 193 ? 33.151 7.627 1.496 1.00 90.56 193 SER A O 1
ATOM 1538 N N . GLU A 1 194 ? 31.946 6.722 -0.173 1.00 90.19 194 GLU A N 1
ATOM 1539 C CA . GLU A 1 194 ? 32.527 7.520 -1.259 1.00 90.19 194 GLU A CA 1
ATOM 1540 C C . GLU A 1 194 ? 32.221 9.018 -1.082 1.00 90.19 194 GLU A C 1
ATOM 1542 O O . GLU A 1 194 ? 33.033 9.864 -1.447 1.00 90.19 194 GLU A O 1
ATOM 1547 N N . TYR A 1 195 ? 31.109 9.353 -0.420 1.00 88.12 195 TYR A N 1
ATOM 1548 C CA . TYR A 1 195 ? 30.697 10.732 -0.147 1.00 88.12 195 TYR A CA 1
ATOM 1549 C C . TYR A 1 195 ? 31.365 11.364 1.081 1.00 88.12 195 TYR A C 1
ATOM 1551 O O . TYR A 1 195 ? 31.172 12.548 1.323 1.00 88.12 195 TYR A O 1
ATOM 1559 N N . ASN A 1 196 ? 32.147 10.616 1.866 1.00 89.38 196 ASN A N 1
ATOM 1560 C CA . ASN A 1 196 ? 32.750 11.142 3.099 1.00 89.38 196 ASN A CA 1
ATOM 1561 C C . ASN A 1 196 ? 33.917 12.112 2.848 1.00 89.38 196 ASN A C 1
ATOM 1563 O O . ASN A 1 196 ? 34.343 12.799 3.772 1.00 89.38 196 ASN A O 1
ATOM 1567 N N . ASN A 1 197 ? 34.464 12.121 1.630 1.00 80.50 197 ASN A N 1
ATOM 1568 C CA . ASN A 1 197 ? 35.650 12.897 1.255 1.00 80.50 197 ASN A CA 1
ATOM 1569 C C . ASN A 1 197 ? 35.315 14.139 0.402 1.00 80.50 197 ASN A C 1
ATOM 1571 O O . ASN A 1 197 ? 36.213 14.705 -0.224 1.00 80.50 197 ASN A O 1
ATOM 1575 N N . HIS A 1 198 ? 34.040 14.535 0.357 1.00 64.06 198 HIS A N 1
ATOM 1576 C CA . HIS A 1 198 ? 33.532 15.746 -0.292 1.00 64.06 198 HIS A CA 1
ATOM 1577 C C . HIS A 1 198 ? 32.986 16.716 0.757 1.00 64.06 198 HIS A C 1
ATOM 1579 O O . HIS A 1 198 ? 33.148 17.937 0.541 1.00 64.06 198 HIS A O 1
#

Foldseek 3Di:
DKKFWQDPPPDPPDDQDLLDPVSLCVRRVDIDFFDFPLVDDDPPDDPPPHDRRWTWDKAAAFIKMKDWDPAFDAWELADPVGFTKWKFKDFDVVCVVQQKDWAPPPGTGDTLRTATDIITIGRNDNGIDIHTDPPDGIDMDMDTDHRDDPCRHCLNVVNLLDVDRDPVVRVVPDDNCSSGDNSNPDPCPPCVVVPVVD

Sequence (198 aa):
KYYYRQQPLSKQTQVFNPFYEKSLRRMYNSYEIAVPVKDVKSTINPYHNLKNNDLVILISPNETILGHTIEFIGGKNGTKDLPAVTSAMRARSSIGRIGVTVCKCAGWGDIGYVNRWTMEISNDSSSTVALPIGLRVAQIIFYESSAVEKEDRYADKGGKYQSKSSLEALKKAWKPENMLPKLYMDKDLGHFSEYNNH